Protein AF-A0ABD3NPJ5-F1 (afdb_monomer_lite)

Radius of gyration: 28.98 Å; chains: 1; bounding box: 62×88×76 Å

InterPro domains:
  IPR036188 FAD/NAD(P)-binding domain superfamily [G3DSA:3.50.50.60] (10-97)
  IPR036188 FAD/NAD(P)-binding domain superfamily [SSF51905] (13-222)

pLDDT: mean 78.7, std 20.95, range [32.41, 98.25]

Sequence (237 aa):
MPAAAAAARNKTVAIIGCGIAGAAAARTLSEYDDPPMTIHVFDQGRGGVGGRASSRSATTRERTRTRTPMGTSTVVDDGGGEGDHDENDDDANDSGDEKTTTTMMWDHGCQFFRADTPKFRHMVEGWIEMGHVREWNGNFASFPPTMSSDLEFFGLPSNPPFYVGADGMQSVVRGMLDDAARRGRMRRSSGSSSSTLRVYEGTRVARLERAGERWRLHGTSGIAAYPRGRRATGIRI

Secondary structure (DSSP, 8-state):
-PPPP---PPEEEEEE--BHHHHHHHHHHHT-BTTBEEEEEE---TT-SBGGG-EEEEEEEEE-----------------------------------EEEEEEEEESS---B---SHHHHHHHHHHHHTTSEEE-------SSPPS-TTS-BTTB--PSPPEEEBTBTHHHHHHHHHHHHHHHHHHHHTT----EEEEE-SEEEEEEEEETTEEEEEEEEGGGGSTT-----PPP-

Structure (mmCIF, N/CA/C/O backbone):
data_AF-A0ABD3NPJ5-F1
#
_entry.id   AF-A0ABD3NPJ5-F1
#
loop_
_atom_site.group_PDB
_atom_site.id
_atom_site.type_symbol
_atom_site.label_atom_id
_atom_site.label_alt_id
_atom_site.label_comp_id
_atom_site.label_asym_id
_atom_site.label_entity_id
_atom_site.label_seq_id
_atom_site.pdbx_PDB_ins_code
_atom_site.Cartn_x
_atom_site.Cartn_y
_atom_site.Cartn_z
_atom_site.occupancy
_atom_site.B_iso_or_equiv
_atom_site.auth_seq_id
_atom_site.auth_comp_id
_atom_site.auth_asym_id
_atom_site.auth_atom_id
_atom_site.pdbx_PDB_model_num
ATOM 1 N N . MET A 1 1 ? -33.050 -11.528 34.530 1.00 38.88 1 MET A N 1
ATOM 2 C CA . MET A 1 1 ? -32.620 -10.455 33.608 1.00 38.88 1 MET A CA 1
ATOM 3 C C . MET A 1 1 ? -31.241 -10.820 33.085 1.00 38.88 1 MET A C 1
ATOM 5 O O . MET A 1 1 ? -30.324 -10.824 33.900 1.00 38.88 1 MET A O 1
ATOM 9 N N . PRO A 1 2 ? -31.056 -11.215 31.813 1.00 46.19 2 PRO A N 1
ATOM 10 C CA . PRO A 1 2 ? -29.706 -11.386 31.303 1.00 46.19 2 PRO A CA 1
ATOM 11 C C . PRO A 1 2 ? -29.071 -9.999 31.164 1.00 46.19 2 PRO A C 1
ATOM 13 O O . PRO A 1 2 ? -29.738 -9.040 30.770 1.00 46.19 2 PRO A O 1
ATOM 16 N N . ALA A 1 3 ? -27.801 -9.891 31.552 1.00 42.31 3 ALA A N 1
ATOM 17 C CA . ALA A 1 3 ? -26.997 -8.695 31.368 1.00 42.31 3 ALA A CA 1
ATOM 18 C C . ALA A 1 3 ? -27.100 -8.246 29.905 1.00 42.31 3 ALA A C 1
ATOM 20 O O . ALA A 1 3 ? -26.859 -9.044 28.999 1.00 42.31 3 ALA A O 1
ATOM 21 N N . ALA A 1 4 ? -27.503 -6.992 29.689 1.00 42.22 4 ALA A N 1
ATOM 22 C CA . ALA A 1 4 ? -27.535 -6.377 28.372 1.00 42.22 4 ALA A CA 1
ATOM 23 C C . ALA A 1 4 ? -26.212 -6.675 27.656 1.00 42.22 4 ALA A C 1
ATOM 25 O O . ALA A 1 4 ? -25.144 -6.314 28.156 1.00 42.22 4 ALA A O 1
ATOM 26 N N . ALA A 1 5 ? -26.295 -7.385 26.527 1.00 45.12 5 ALA A N 1
ATOM 27 C CA . ALA A 1 5 ? -25.166 -7.648 25.654 1.00 45.12 5 ALA A CA 1
ATOM 28 C C . ALA A 1 5 ? -24.427 -6.325 25.445 1.00 45.12 5 ALA A C 1
ATOM 30 O O . ALA A 1 5 ? -25.017 -5.357 24.960 1.00 45.12 5 ALA A O 1
ATOM 31 N N . ALA A 1 6 ? -23.172 -6.252 25.892 1.00 51.41 6 ALA A N 1
ATOM 32 C CA . ALA A 1 6 ? -22.344 -5.079 25.688 1.00 51.41 6 ALA A CA 1
ATOM 33 C C . ALA A 1 6 ? -22.350 -4.789 24.185 1.00 51.41 6 ALA A C 1
ATOM 35 O O . ALA A 1 6 ? -21.804 -5.586 23.422 1.00 51.41 6 ALA A O 1
ATOM 36 N N . ALA A 1 7 ? -23.024 -3.709 23.770 1.00 52.84 7 ALA A N 1
ATOM 37 C CA . ALA A 1 7 ? -23.106 -3.300 22.374 1.00 52.84 7 ALA A CA 1
ATOM 38 C C . ALA A 1 7 ? -21.706 -3.421 21.771 1.00 52.84 7 ALA A C 1
ATOM 40 O O . ALA A 1 7 ? -20.760 -2.855 22.332 1.00 52.84 7 ALA A O 1
ATOM 41 N N . ALA A 1 8 ? -21.566 -4.246 20.728 1.00 57.19 8 ALA A N 1
ATOM 42 C CA . ALA A 1 8 ? -20.276 -4.621 20.173 1.00 57.19 8 ALA A CA 1
ATOM 43 C C . ALA A 1 8 ? -19.479 -3.345 19.885 1.00 57.19 8 ALA A C 1
ATOM 45 O O . ALA A 1 8 ? -19.812 -2.558 18.999 1.00 57.19 8 ALA A O 1
ATOM 46 N N . ARG A 1 9 ? -18.480 -3.078 20.730 1.00 66.69 9 ARG A N 1
ATOM 47 C CA . ARG A 1 9 ? -17.727 -1.827 20.686 1.00 66.69 9 ARG A CA 1
ATOM 48 C C . ARG A 1 9 ? -17.015 -1.775 19.339 1.00 66.69 9 ARG A C 1
ATOM 50 O O . ARG A 1 9 ? -16.313 -2.727 18.999 1.00 66.69 9 ARG A O 1
ATOM 57 N N . ASN A 1 10 ? -17.191 -0.674 18.607 1.00 75.81 10 ASN A N 1
ATOM 58 C CA . ASN A 1 10 ? -16.466 -0.405 17.364 1.00 75.81 10 ASN A CA 1
ATOM 59 C C . ASN A 1 10 ? -14.970 -0.695 17.585 1.00 75.81 10 ASN A C 1
ATOM 61 O O . ASN A 1 10 ? -14.362 -0.134 18.506 1.00 75.81 10 ASN A O 1
ATOM 65 N N . LYS A 1 11 ? -14.403 -1.631 16.818 1.00 87.69 11 LYS A N 1
ATOM 66 C CA . LYS A 1 11 ? -13.032 -2.104 17.048 1.00 87.69 11 LYS A CA 1
ATOM 67 C C . LYS A 1 11 ? -12.052 -1.150 16.383 1.00 87.69 11 LYS A C 1
ATOM 69 O O . LYS A 1 11 ? -12.103 -0.954 15.175 1.00 87.69 11 LYS A O 1
ATOM 74 N N . THR A 1 12 ? -11.123 -0.593 17.152 1.00 94.50 12 THR A N 1
ATOM 75 C CA . THR A 1 12 ? -10.036 0.218 16.591 1.00 94.50 12 THR A CA 1
ATOM 76 C C . THR A 1 12 ? -8.823 -0.658 16.309 1.00 94.50 12 THR A C 1
ATOM 78 O O . THR A 1 12 ? -8.314 -1.322 17.213 1.00 94.50 12 THR A O 1
ATOM 81 N N . VAL A 1 13 ? -8.337 -0.635 15.069 1.00 96.69 13 VAL A N 1
ATOM 82 C CA . VAL A 1 13 ? -7.151 -1.374 14.625 1.00 96.69 13 VAL A CA 1
ATOM 83 C C . VAL A 1 13 ? -6.092 -0.390 14.143 1.00 96.69 13 VAL A C 1
ATOM 85 O O . VAL A 1 13 ? -6.381 0.507 13.354 1.00 96.69 13 VAL A O 1
ATOM 88 N N . ALA A 1 14 ? -4.855 -0.576 14.600 1.00 97.56 14 ALA A N 1
ATOM 89 C CA . ALA A 1 14 ? -3.695 0.141 14.089 1.00 97.56 14 ALA A CA 1
ATOM 90 C C . ALA A 1 14 ? -2.817 -0.805 13.257 1.00 97.56 14 ALA A C 1
ATOM 92 O O . ALA A 1 14 ? -2.441 -1.877 13.726 1.00 97.56 14 ALA A O 1
ATOM 93 N N . ILE A 1 15 ? -2.469 -0.389 12.041 1.00 98.25 15 ILE A N 1
ATOM 94 C CA . ILE A 1 15 ? -1.527 -1.063 11.142 1.00 98.25 15 ILE A CA 1
ATOM 95 C C . ILE A 1 15 ? -0.285 -0.178 11.032 1.00 98.25 15 ILE A C 1
ATOM 97 O O . ILE A 1 15 ? -0.394 1.022 10.788 1.00 98.25 15 ILE A O 1
ATOM 101 N N . ILE A 1 16 ? 0.899 -0.759 11.220 1.00 97.62 16 ILE A N 1
ATOM 102 C CA . ILE A 1 16 ? 2.174 -0.033 11.192 1.00 97.62 16 ILE A CA 1
ATOM 103 C C . ILE A 1 16 ? 2.962 -0.506 9.974 1.00 97.62 16 ILE A C 1
ATOM 105 O O . ILE A 1 16 ? 3.378 -1.660 9.903 1.00 97.62 16 ILE A O 1
ATOM 109 N N . GLY A 1 17 ? 3.157 0.402 9.025 1.00 97.06 17 GLY A N 1
ATOM 110 C CA . GLY A 1 17 ? 3.691 0.144 7.695 1.00 97.06 17 GLY A CA 1
ATOM 111 C C . GLY A 1 17 ? 2.577 0.044 6.654 1.00 97.06 17 GLY A C 1
ATOM 112 O O . GLY A 1 17 ? 1.710 -0.822 6.724 1.00 97.06 17 GLY A O 1
ATOM 113 N N . CYS A 1 18 ? 2.645 0.901 5.643 1.00 97.00 18 CYS A N 1
ATOM 114 C CA . CYS A 1 18 ? 1.743 0.968 4.500 1.00 97.00 18 CYS A CA 1
ATOM 115 C C . CYS A 1 18 ? 2.475 0.570 3.207 1.00 97.00 18 CYS A C 1
ATOM 117 O O . CYS A 1 18 ? 2.476 1.276 2.199 1.00 97.00 18 CYS A O 1
ATOM 119 N N . GLY A 1 19 ? 3.146 -0.583 3.255 1.00 96.94 19 GLY A N 1
ATOM 120 C CA . GLY A 1 19 ? 3.530 -1.330 2.056 1.00 96.94 19 GLY A CA 1
ATOM 121 C C . GLY A 1 19 ? 2.402 -2.257 1.592 1.00 96.94 19 GLY A C 1
ATOM 122 O O . GLY A 1 19 ? 1.309 -2.244 2.158 1.00 96.94 19 GLY A O 1
ATOM 123 N N . ILE A 1 20 ? 2.691 -3.128 0.619 1.00 95.88 20 ILE A N 1
ATOM 124 C CA . ILE A 1 20 ? 1.705 -4.068 0.053 1.00 95.88 20 ILE A CA 1
ATOM 125 C C . ILE A 1 20 ? 0.970 -4.895 1.123 1.00 95.88 20 ILE A C 1
ATOM 127 O O . ILE A 1 20 ? -0.251 -4.997 1.088 1.00 95.88 20 ILE A O 1
ATOM 131 N N . ALA A 1 21 ? 1.690 -5.409 2.128 1.00 96.88 21 ALA A N 1
ATOM 132 C CA . ALA A 1 21 ? 1.103 -6.215 3.198 1.00 96.88 21 ALA A CA 1
ATOM 133 C C . ALA A 1 21 ? 0.156 -5.400 4.095 1.00 96.88 21 ALA A C 1
ATOM 135 O O . ALA A 1 21 ? -0.937 -5.860 4.418 1.00 96.88 21 ALA A O 1
ATOM 136 N N . GLY A 1 22 ? 0.555 -4.180 4.468 1.00 97.94 22 GLY A N 1
ATOM 137 C CA . GLY A 1 22 ? -0.260 -3.295 5.301 1.00 97.94 22 GLY A CA 1
ATOM 138 C C . GLY A 1 22 ? -1.523 -2.826 4.586 1.00 97.94 22 GLY A C 1
ATOM 139 O O . GLY A 1 22 ? -2.601 -2.849 5.174 1.00 97.94 22 GLY A O 1
ATOM 140 N N . ALA A 1 23 ? -1.417 -2.480 3.301 1.00 97.62 23 ALA A N 1
ATOM 141 C CA . ALA A 1 23 ? -2.570 -2.108 2.485 1.00 97.62 23 ALA A CA 1
ATOM 142 C C . ALA A 1 23 ? -3.519 -3.290 2.232 1.00 97.62 23 ALA A C 1
ATOM 144 O O . ALA A 1 23 ? -4.731 -3.123 2.348 1.00 97.62 23 ALA A O 1
ATOM 145 N N . ALA A 1 24 ? -2.996 -4.494 1.979 1.00 96.00 24 ALA A N 1
ATOM 146 C CA . ALA A 1 24 ? -3.816 -5.698 1.849 1.00 96.00 24 ALA A CA 1
ATOM 147 C C . ALA A 1 24 ? -4.569 -6.021 3.152 1.00 96.00 24 ALA A C 1
ATOM 149 O O . ALA A 1 24 ? -5.768 -6.312 3.122 1.00 96.00 24 ALA A O 1
ATOM 150 N N . ALA A 1 25 ? -3.897 -5.910 4.304 1.00 97.50 25 ALA A N 1
ATOM 151 C CA . ALA A 1 25 ? -4.529 -6.068 5.612 1.00 97.50 25 ALA A CA 1
ATOM 152 C C . ALA A 1 25 ? -5.607 -4.999 5.851 1.00 97.50 25 ALA A C 1
ATOM 154 O O . ALA A 1 25 ? -6.716 -5.334 6.258 1.00 97.50 25 ALA A O 1
ATOM 155 N N . ALA A 1 26 ? -5.314 -3.732 5.544 1.00 97.75 26 ALA A N 1
ATOM 156 C CA . ALA A 1 26 ? -6.257 -2.625 5.686 1.00 97.75 26 ALA A CA 1
ATOM 157 C C . ALA A 1 26 ? -7.510 -2.817 4.820 1.00 97.75 26 ALA A C 1
ATOM 159 O O . ALA A 1 26 ? -8.626 -2.675 5.318 1.00 97.75 26 ALA A O 1
ATOM 160 N N . ARG A 1 27 ? -7.332 -3.196 3.549 1.00 95.75 27 ARG A N 1
ATOM 161 C CA . ARG A 1 27 ? -8.432 -3.492 2.627 1.00 95.75 27 ARG A CA 1
ATOM 162 C C . ARG A 1 27 ? -9.272 -4.661 3.132 1.00 95.75 27 ARG A C 1
ATOM 164 O O . ARG A 1 27 ? -10.486 -4.535 3.204 1.00 95.75 27 ARG A O 1
ATOM 171 N N . THR A 1 28 ? -8.639 -5.754 3.549 1.00 95.12 28 THR A N 1
ATOM 172 C CA . THR A 1 28 ? -9.355 -6.931 4.066 1.00 95.12 28 THR A CA 1
ATOM 173 C C . THR A 1 28 ? -10.156 -6.585 5.321 1.00 95.12 28 THR A C 1
ATOM 175 O O . THR A 1 28 ? -11.333 -6.905 5.415 1.00 95.12 28 THR A O 1
ATOM 178 N N . LEU A 1 29 ? -9.551 -5.871 6.275 1.00 95.62 29 LEU A N 1
ATOM 179 C CA . LEU A 1 29 ? -10.243 -5.448 7.493 1.00 95.62 29 LEU A CA 1
ATOM 180 C C . LEU A 1 29 ? -11.400 -4.483 7.204 1.00 95.62 29 LEU A C 1
ATOM 182 O O . LEU A 1 29 ? -12.409 -4.533 7.899 1.00 95.62 29 LEU A O 1
ATOM 186 N N . SER A 1 30 ? -11.287 -3.643 6.171 1.00 94.56 30 SER A N 1
ATOM 187 C CA . SER A 1 30 ? -12.355 -2.711 5.789 1.00 94.56 30 SER A CA 1
ATOM 188 C C . SER A 1 30 ? -13.613 -3.383 5.233 1.00 94.56 30 SER A C 1
ATOM 190 O O . SER A 1 30 ? -14.645 -2.729 5.133 1.00 94.56 30 SER A O 1
ATOM 192 N N . GLU A 1 31 ? -13.546 -4.666 4.868 1.00 92.12 31 GLU A N 1
ATOM 193 C CA . GLU A 1 31 ? -14.708 -5.425 4.393 1.00 92.12 31 GLU A CA 1
ATOM 194 C C . GLU A 1 31 ? -15.603 -5.914 5.550 1.00 92.12 31 GLU A C 1
ATOM 196 O O . GLU A 1 31 ? -16.768 -6.252 5.318 1.00 92.12 31 GLU A O 1
ATOM 201 N N . TYR A 1 32 ? -15.095 -5.915 6.790 1.00 89.88 32 TYR A N 1
ATOM 202 C CA . TYR A 1 32 ? -15.843 -6.309 7.984 1.00 89.88 32 TYR A CA 1
ATOM 203 C C . TYR A 1 32 ? -16.671 -5.143 8.523 1.00 89.88 32 TYR A C 1
ATOM 205 O O . TYR A 1 32 ? -16.119 -4.160 9.009 1.00 89.88 32 TYR A O 1
ATOM 213 N N . ASP A 1 33 ? -17.994 -5.284 8.499 1.00 86.31 33 ASP A N 1
ATOM 214 C CA . ASP A 1 33 ? -18.929 -4.214 8.875 1.00 86.31 33 ASP A CA 1
ATOM 215 C C . ASP A 1 33 ? -19.838 -4.566 10.065 1.00 86.31 33 ASP A C 1
ATOM 217 O 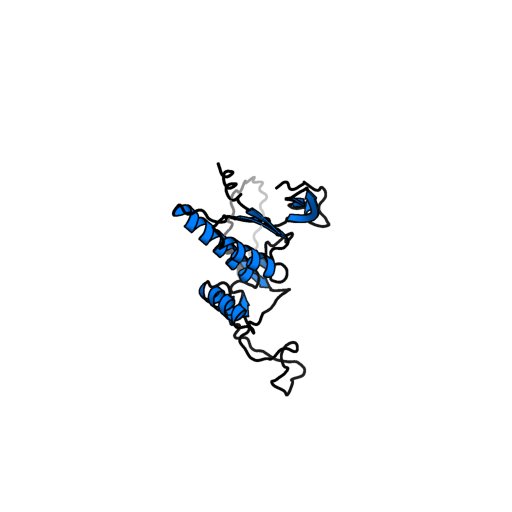O . ASP A 1 33 ? -20.678 -3.752 10.454 1.00 86.31 33 ASP A O 1
ATOM 221 N N . ASP A 1 34 ? -19.634 -5.739 10.675 1.00 86.38 34 ASP A N 1
ATOM 222 C CA . ASP A 1 34 ? -20.370 -6.207 11.854 1.00 86.38 34 ASP A CA 1
ATOM 223 C C . ASP A 1 34 ? -19.450 -6.907 12.892 1.00 86.38 34 ASP A C 1
ATOM 225 O O . ASP A 1 34 ? -19.043 -8.057 12.695 1.00 86.38 34 ASP A O 1
ATOM 229 N N . PRO A 1 35 ? -19.071 -6.222 13.992 1.00 88.06 35 PRO A N 1
ATOM 230 C CA . PRO A 1 35 ? -19.172 -4.775 14.144 1.00 88.06 35 PRO A CA 1
ATOM 231 C C . PRO A 1 35 ? -18.223 -4.071 13.157 1.00 88.06 35 PRO A C 1
ATOM 233 O O . PRO A 1 35 ? -17.168 -4.625 12.824 1.00 88.06 35 PRO A O 1
ATOM 236 N N . PRO A 1 36 ? -18.535 -2.834 12.730 1.00 90.31 36 PRO A N 1
ATOM 237 C CA . PRO A 1 36 ? -17.596 -2.045 11.946 1.00 90.31 36 PRO A CA 1
ATOM 238 C C . PRO A 1 36 ? -16.307 -1.794 12.741 1.00 90.31 36 PRO A C 1
ATOM 240 O O . PRO A 1 36 ? -16.269 -1.920 13.973 1.00 90.31 36 PRO A O 1
ATOM 243 N N . MET A 1 37 ? -15.244 -1.446 12.018 1.00 93.56 37 MET A N 1
ATOM 244 C CA . MET A 1 37 ? -13.928 -1.146 12.570 1.00 93.56 37 MET A CA 1
ATOM 245 C C . MET A 1 37 ? -13.464 0.269 12.210 1.00 93.56 37 MET A C 1
ATOM 247 O O . MET A 1 37 ? -13.765 0.810 11.145 1.00 93.56 37 MET A O 1
ATOM 251 N N . THR A 1 38 ? -12.646 0.860 13.075 1.00 95.00 38 THR A N 1
ATOM 252 C CA . THR A 1 38 ? -11.864 2.063 12.769 1.00 95.00 38 THR A CA 1
ATOM 253 C C . THR A 1 38 ? -10.413 1.660 12.542 1.00 95.00 38 THR A C 1
ATOM 255 O O . THR A 1 38 ? -9.712 1.276 13.477 1.00 95.00 38 THR A O 1
ATOM 258 N N . ILE A 1 39 ? -9.950 1.750 11.300 1.00 97.56 39 ILE A N 1
ATOM 259 C CA . ILE A 1 39 ? -8.633 1.285 10.867 1.00 97.56 39 ILE A CA 1
ATOM 260 C C . ILE A 1 39 ? -7.727 2.496 10.644 1.00 97.56 39 ILE A C 1
ATOM 262 O O . ILE A 1 39 ? -8.000 3.353 9.801 1.00 97.56 39 ILE A O 1
ATOM 266 N N . HIS A 1 40 ? -6.625 2.552 11.385 1.00 97.31 40 HIS A N 1
ATOM 267 C CA . HIS A 1 40 ? -5.576 3.554 11.229 1.00 97.31 40 HIS A CA 1
ATOM 268 C C . HIS A 1 40 ? -4.312 2.889 10.686 1.00 97.31 40 HIS A C 1
ATOM 270 O O . HIS A 1 40 ? -3.782 1.972 11.308 1.00 97.31 40 HIS A O 1
ATOM 276 N N . VAL A 1 41 ? -3.805 3.355 9.549 1.00 98.00 41 VAL A N 1
ATOM 277 C CA . VAL A 1 41 ? -2.563 2.862 8.943 1.00 98.00 41 VAL A CA 1
ATOM 278 C C . VAL A 1 41 ? -1.499 3.940 9.055 1.00 98.00 41 VAL A C 1
ATOM 280 O O . VAL A 1 41 ? -1.705 5.046 8.573 1.00 98.00 41 VAL A O 1
ATOM 283 N N . PHE A 1 42 ? -0.364 3.634 9.672 1.00 96.69 42 PHE A N 1
ATOM 284 C CA . PHE A 1 42 ? 0.741 4.572 9.867 1.00 96.69 42 PHE A CA 1
ATOM 285 C C . PHE A 1 42 ? 1.919 4.191 8.983 1.00 96.69 42 PHE A C 1
ATOM 287 O O . PHE A 1 42 ? 2.354 3.043 9.014 1.00 96.69 42 PHE A O 1
ATOM 294 N N . ASP A 1 43 ? 2.473 5.143 8.240 1.00 95.94 43 ASP A N 1
ATOM 295 C CA . ASP A 1 43 ? 3.674 4.932 7.438 1.00 95.94 43 ASP A CA 1
ATOM 296 C C . ASP A 1 43 ? 4.647 6.097 7.578 1.00 95.94 43 ASP A C 1
ATOM 298 O O . ASP A 1 43 ? 4.259 7.262 7.532 1.00 95.94 43 ASP A O 1
ATOM 302 N N . GLN A 1 44 ? 5.933 5.786 7.729 1.00 93.62 44 GLN A N 1
ATOM 303 C CA . GLN A 1 44 ? 6.976 6.800 7.850 1.00 93.62 44 GLN A CA 1
ATOM 304 C C . GLN A 1 44 ? 7.303 7.466 6.501 1.00 93.62 44 GLN A C 1
ATOM 306 O O . GLN A 1 44 ? 7.887 8.541 6.502 1.00 93.62 44 GLN A O 1
ATOM 311 N N . GLY A 1 45 ? 6.992 6.853 5.359 1.00 86.50 45 GLY A N 1
ATOM 312 C CA . GLY A 1 45 ? 7.418 7.259 4.021 1.00 86.50 45 GLY A CA 1
ATOM 313 C C . GLY A 1 45 ? 7.168 8.734 3.685 1.00 86.50 45 GLY A C 1
ATOM 314 O O . GLY A 1 45 ? 6.079 9.260 3.893 1.00 86.50 45 GLY A O 1
ATOM 315 N N . ARG A 1 46 ? 8.198 9.398 3.128 1.00 77.69 46 ARG A N 1
ATOM 316 C CA . ARG A 1 46 ? 8.137 10.800 2.651 1.00 77.69 46 ARG A CA 1
ATOM 317 C C . ARG A 1 46 ? 7.363 10.967 1.352 1.00 77.69 46 ARG A C 1
ATOM 319 O O . ARG A 1 46 ? 6.705 11.978 1.171 1.00 77.69 46 ARG A O 1
ATOM 326 N N . GLY A 1 47 ? 7.517 10.012 0.437 1.00 75.00 47 GLY A N 1
ATOM 327 C CA . GLY A 1 47 ? 6.880 10.026 -0.887 1.00 75.00 47 GLY A CA 1
ATOM 328 C C . GLY A 1 47 ? 5.479 9.414 -0.886 1.00 75.00 47 GLY A C 1
ATOM 329 O O . GLY A 1 47 ? 4.996 8.999 -1.936 1.00 75.00 47 GLY A O 1
ATOM 330 N N . GLY A 1 48 ? 4.878 9.302 0.298 1.00 85.06 48 GLY A N 1
ATOM 331 C CA . GLY A 1 48 ? 3.649 8.572 0.561 1.00 85.06 48 GLY A CA 1
ATOM 332 C C . GLY A 1 48 ? 3.848 7.072 0.768 1.00 85.06 48 GLY A C 1
ATOM 333 O O . GLY A 1 48 ? 4.952 6.603 1.060 1.00 85.06 48 GLY A O 1
ATOM 334 N N . VAL A 1 49 ? 2.745 6.335 0.652 1.00 93.69 49 VAL A N 1
ATOM 335 C CA . VAL A 1 49 ? 2.675 4.876 0.843 1.00 93.69 49 VAL A CA 1
ATOM 336 C C . VAL A 1 49 ? 3.463 4.071 -0.205 1.00 93.69 49 VAL A C 1
ATOM 338 O O . VAL A 1 49 ? 3.892 4.582 -1.240 1.00 93.69 49 VAL A O 1
ATOM 341 N N . GLY A 1 50 ? 3.651 2.775 0.048 1.00 94.94 50 GLY A N 1
ATOM 342 C CA . GLY A 1 50 ? 4.254 1.828 -0.899 1.00 94.94 50 GLY A CA 1
ATOM 343 C C . GLY A 1 50 ? 5.393 1.010 -0.299 1.00 94.94 50 GLY A C 1
ATOM 344 O O . GLY A 1 50 ? 5.561 -0.169 -0.622 1.00 94.94 50 GLY A O 1
ATOM 345 N N . GLY A 1 51 ? 6.160 1.588 0.626 1.00 94.62 51 GLY A N 1
ATOM 346 C CA . GLY A 1 51 ? 7.335 0.941 1.206 1.00 94.62 51 GLY A CA 1
ATOM 347 C C . GLY A 1 51 ? 8.320 0.495 0.118 1.00 94.62 51 GLY A C 1
ATOM 348 O O . GLY A 1 51 ? 8.814 1.303 -0.662 1.00 94.62 51 GLY A O 1
ATOM 349 N N . ARG A 1 52 ? 8.593 -0.813 0.029 1.00 96.19 52 ARG A N 1
ATOM 350 C CA . ARG A 1 52 ? 9.449 -1.379 -1.035 1.00 96.19 52 ARG A CA 1
ATOM 351 C C . ARG A 1 52 ? 8.815 -1.328 -2.427 1.00 96.19 52 ARG A C 1
ATOM 353 O O . ARG A 1 52 ? 9.530 -1.489 -3.402 1.00 96.19 52 ARG A O 1
ATOM 360 N N . ALA A 1 53 ? 7.513 -1.091 -2.529 1.00 96.56 53 ALA A N 1
ATOM 361 C CA . ALA A 1 53 ? 6.826 -0.845 -3.791 1.00 96.56 53 ALA A CA 1
ATOM 362 C C . ALA A 1 53 ? 6.739 0.656 -4.125 1.00 96.56 53 ALA A C 1
ATOM 364 O O . ALA A 1 53 ? 5.989 1.028 -5.009 1.00 96.56 53 ALA A O 1
ATOM 365 N N . SER A 1 54 ? 7.431 1.553 -3.415 1.00 95.31 54 SER A N 1
ATOM 366 C CA . SER A 1 54 ? 7.369 2.980 -3.748 1.00 95.31 54 SER A CA 1
ATOM 367 C C . SER A 1 54 ? 8.129 3.312 -5.035 1.00 95.31 54 SER A C 1
ATOM 369 O O . SER A 1 54 ? 9.282 2.909 -5.203 1.00 95.31 54 SER A O 1
ATOM 371 N N . SER A 1 55 ? 7.522 4.159 -5.863 1.00 94.00 55 SER A N 1
ATOM 372 C CA . SER A 1 55 ? 8.158 4.769 -7.032 1.00 94.00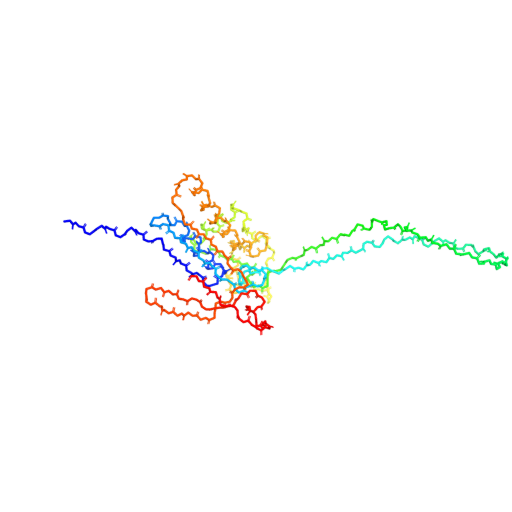 55 SER A CA 1
ATOM 373 C C . SER A 1 55 ? 8.798 6.109 -6.648 1.00 94.00 55 SER A C 1
ATOM 375 O O . SER A 1 55 ? 8.422 6.754 -5.660 1.00 94.00 55 SER A O 1
ATOM 377 N N . ARG A 1 56 ? 9.805 6.548 -7.400 1.00 91.31 56 ARG A N 1
ATOM 378 C CA . ARG A 1 56 ? 10.405 7.886 -7.286 1.00 91.31 56 ARG A CA 1
ATOM 379 C C . ARG A 1 56 ? 10.155 8.643 -8.570 1.00 91.31 56 ARG A C 1
ATOM 381 O O . ARG A 1 56 ? 10.311 8.064 -9.632 1.00 91.31 56 ARG A O 1
ATOM 388 N N . SER A 1 57 ? 9.794 9.915 -8.467 1.00 90.12 57 SER A N 1
ATOM 389 C CA . SER A 1 57 ? 9.601 10.788 -9.620 1.00 90.12 57 SER A CA 1
ATOM 390 C C . SER A 1 57 ? 10.650 11.891 -9.650 1.00 90.12 57 SER A C 1
ATOM 392 O O . SER A 1 57 ? 11.030 12.414 -8.601 1.00 90.12 57 SER A O 1
ATOM 394 N N . ALA A 1 58 ? 11.066 12.287 -10.845 1.00 89.44 58 ALA A N 1
ATOM 395 C CA . ALA A 1 58 ? 11.872 13.478 -11.072 1.00 89.44 58 ALA A CA 1
ATOM 396 C C . ALA A 1 58 ? 11.258 14.262 -12.226 1.00 89.44 58 ALA A C 1
ATOM 398 O O . ALA A 1 58 ? 10.826 13.678 -13.220 1.00 89.44 58 ALA A O 1
ATOM 399 N N . THR A 1 59 ? 11.207 15.579 -12.065 1.00 91.81 59 THR A N 1
ATOM 400 C CA . THR A 1 59 ? 10.594 16.484 -13.032 1.00 91.81 59 THR A CA 1
ATOM 401 C C . THR A 1 59 ? 11.658 17.416 -13.576 1.00 91.81 59 THR A C 1
ATOM 403 O O . THR A 1 59 ? 12.271 18.163 -12.813 1.00 91.81 59 THR A O 1
ATOM 406 N N . THR A 1 60 ? 11.842 17.392 -14.890 1.00 88.44 60 THR A N 1
ATOM 407 C CA . THR A 1 60 ? 12.739 18.294 -15.611 1.00 88.44 60 THR A CA 1
ATOM 408 C C . THR A 1 60 ? 11.907 19.326 -16.359 1.00 88.44 60 THR A C 1
ATOM 410 O O . THR A 1 60 ? 10.860 19.002 -16.920 1.00 88.44 60 THR A O 1
ATOM 413 N N . ARG A 1 61 ? 12.362 20.581 -16.351 1.00 86.44 61 ARG A N 1
ATOM 414 C CA . ARG A 1 61 ? 11.779 21.664 -17.149 1.00 86.44 61 ARG A CA 1
ATOM 415 C C . ARG A 1 61 ? 12.766 22.033 -18.237 1.00 86.44 61 ARG A C 1
ATOM 417 O O . ARG A 1 61 ? 13.876 22.459 -17.922 1.00 86.44 61 ARG A O 1
ATOM 424 N N . GLU A 1 62 ? 12.367 21.864 -19.486 1.00 78.62 62 GLU A N 1
ATOM 425 C CA . GLU A 1 62 ? 13.170 22.286 -20.624 1.00 78.62 62 GLU A CA 1
ATOM 426 C C . GLU A 1 62 ? 12.746 23.694 -21.045 1.00 78.62 62 GLU A C 1
ATOM 428 O O . GLU A 1 62 ? 11.557 24.022 -21.079 1.00 78.62 62 GLU A O 1
ATOM 433 N N . ARG A 1 63 ? 13.731 24.559 -21.302 1.00 66.88 63 ARG A N 1
ATOM 434 C CA . ARG A 1 63 ? 13.491 25.865 -21.918 1.00 66.88 63 ARG A CA 1
ATOM 435 C C . ARG A 1 63 ? 13.801 25.738 -23.398 1.00 66.88 63 ARG A C 1
ATOM 437 O O . ARG A 1 63 ? 14.973 25.621 -23.758 1.00 66.88 63 ARG A O 1
ATOM 444 N N . THR A 1 64 ? 12.778 25.808 -24.237 1.00 60.59 64 THR A N 1
ATOM 445 C CA . THR A 1 64 ? 12.967 25.987 -25.675 1.00 60.59 64 THR A CA 1
ATOM 446 C C . THR A 1 64 ? 13.564 27.370 -25.891 1.00 60.59 64 THR A C 1
ATOM 448 O O . THR A 1 64 ? 12.863 28.366 -25.816 1.00 60.59 64 THR A O 1
ATOM 451 N N . ARG A 1 65 ? 14.877 27.464 -26.112 1.00 58.91 65 ARG A N 1
ATOM 452 C CA . ARG A 1 65 ? 15.473 28.720 -26.575 1.00 58.91 65 ARG A CA 1
ATOM 453 C C . ARG A 1 65 ? 15.160 28.863 -28.058 1.00 58.91 65 ARG A C 1
ATOM 455 O O . ARG A 1 65 ? 15.796 28.199 -28.876 1.00 58.91 65 ARG A O 1
ATOM 462 N N . THR A 1 66 ? 14.230 29.742 -28.418 1.00 55.38 66 THR A N 1
ATOM 463 C CA . THR A 1 66 ? 14.130 30.224 -29.798 1.00 55.38 66 THR A CA 1
ATOM 464 C C . THR A 1 66 ? 15.435 30.934 -30.146 1.00 55.38 66 THR A C 1
ATOM 466 O O . THR A 1 66 ? 15.740 32.014 -29.644 1.00 55.38 66 THR A O 1
ATOM 469 N N . ARG A 1 67 ? 16.267 30.293 -30.970 1.00 51.59 67 ARG A N 1
ATOM 470 C CA . ARG A 1 67 ? 17.464 30.921 -31.532 1.00 51.59 67 ARG A CA 1
ATOM 471 C C . ARG A 1 67 ? 16.998 31.968 -32.543 1.00 51.59 67 ARG A C 1
ATOM 473 O O . ARG A 1 67 ? 16.629 31.602 -33.656 1.00 51.59 67 ARG A O 1
ATOM 480 N N . THR A 1 68 ? 17.026 33.248 -32.183 1.00 53.62 68 THR A N 1
ATOM 481 C CA . THR A 1 68 ? 16.920 34.323 -33.177 1.00 53.62 68 THR A CA 1
ATOM 482 C C . THR A 1 68 ? 18.083 34.156 -34.164 1.00 53.62 68 THR A C 1
ATOM 484 O O . THR A 1 68 ? 19.230 34.034 -33.718 1.00 53.62 68 THR A O 1
ATOM 487 N N . PRO A 1 69 ? 17.846 34.075 -35.485 1.00 48.66 69 PRO A N 1
ATOM 488 C CA . PRO A 1 69 ? 18.934 34.058 -36.453 1.00 48.66 69 PRO A CA 1
ATOM 489 C C . PRO A 1 69 ? 19.744 35.347 -36.292 1.00 48.66 69 PRO A C 1
ATOM 491 O O . PRO A 1 69 ? 19.165 36.429 -36.243 1.00 48.66 69 PRO A O 1
ATOM 494 N N . MET A 1 70 ? 21.071 35.240 -36.188 1.00 47.66 70 MET A N 1
ATOM 495 C CA . MET A 1 70 ? 21.965 36.401 -36.236 1.00 47.66 70 MET A CA 1
ATOM 496 C C . MET A 1 70 ? 21.729 37.129 -37.563 1.00 47.66 70 MET A C 1
ATOM 498 O O . MET A 1 70 ? 22.109 36.619 -38.618 1.00 47.66 70 MET A O 1
ATOM 502 N N . GLY A 1 71 ? 21.072 38.288 -37.512 1.00 42.72 71 GLY A N 1
ATOM 503 C CA . GLY A 1 71 ? 20.997 39.199 -38.647 1.00 42.72 71 GLY A CA 1
ATOM 504 C C . GLY A 1 71 ? 22.412 39.587 -39.070 1.00 42.72 71 GLY A C 1
ATOM 505 O O . GLY A 1 71 ? 23.268 39.870 -38.231 1.00 42.72 71 GLY A O 1
ATOM 506 N N . THR A 1 72 ? 22.681 39.551 -40.370 1.00 44.66 72 THR A N 1
ATOM 507 C CA . THR A 1 72 ? 23.935 40.033 -40.950 1.00 44.66 72 THR A CA 1
ATOM 508 C C . THR A 1 72 ? 24.069 41.524 -40.655 1.00 44.66 72 THR A C 1
ATOM 510 O O . THR A 1 72 ? 23.334 42.330 -41.219 1.00 44.66 72 THR A O 1
ATOM 513 N N . SER A 1 73 ? 24.982 41.887 -39.755 1.00 39.38 73 SER A N 1
ATOM 514 C CA . SER A 1 73 ? 25.319 43.283 -39.481 1.00 39.38 73 SER A CA 1
ATOM 515 C C . SER A 1 73 ? 26.023 43.881 -40.700 1.00 39.38 73 SER A C 1
ATOM 517 O O . SER A 1 73 ? 27.162 43.525 -41.003 1.00 39.38 73 SER A O 1
ATOM 519 N N . THR A 1 74 ? 25.340 44.765 -41.427 1.00 36.12 74 THR A N 1
ATOM 520 C CA . THR A 1 74 ? 25.997 45.767 -42.268 1.00 36.12 74 THR A CA 1
ATOM 521 C C . THR A 1 74 ? 26.332 46.955 -41.384 1.00 36.12 74 THR A C 1
ATOM 523 O O . THR A 1 74 ? 25.438 47.650 -40.905 1.00 36.12 74 THR A O 1
ATOM 526 N N . VAL A 1 75 ? 27.628 47.160 -41.165 1.00 35.41 75 VAL A N 1
ATOM 527 C CA . VAL A 1 75 ? 28.182 48.347 -40.516 1.00 35.41 75 VAL A CA 1
ATOM 528 C C . VAL A 1 75 ? 27.874 49.557 -41.396 1.00 35.41 75 VAL A C 1
ATOM 530 O O . VAL A 1 75 ? 28.349 49.628 -42.529 1.00 35.41 75 VAL A O 1
ATOM 533 N N . VAL A 1 76 ? 27.088 50.496 -40.877 1.00 35.34 76 VAL A N 1
ATOM 534 C CA . VAL A 1 76 ? 27.093 51.887 -41.331 1.00 35.34 76 VAL A CA 1
ATOM 535 C C . VAL A 1 76 ? 27.533 52.742 -40.152 1.00 35.34 76 VAL A C 1
ATOM 537 O O . VAL A 1 76 ? 26.919 52.735 -39.089 1.00 35.34 76 VAL A O 1
ATOM 540 N N . ASP A 1 77 ? 28.682 53.368 -40.358 1.00 39.62 77 ASP A N 1
ATOM 541 C CA . ASP A 1 77 ? 29.313 54.380 -39.527 1.00 39.62 77 ASP A CA 1
ATOM 542 C C . ASP A 1 77 ? 28.584 55.705 -39.777 1.00 39.62 77 ASP A C 1
ATOM 544 O O . ASP A 1 77 ? 28.507 56.137 -40.927 1.00 39.62 77 ASP A O 1
ATOM 548 N N . ASP A 1 78 ? 28.025 56.321 -38.736 1.00 36.88 78 ASP A N 1
ATOM 549 C CA . ASP A 1 78 ? 27.845 57.772 -38.722 1.00 36.88 78 ASP A CA 1
ATOM 550 C C . ASP A 1 78 ? 27.889 58.299 -37.283 1.00 36.88 78 ASP A C 1
ATOM 552 O O . ASP A 1 78 ? 27.388 57.673 -36.344 1.00 36.88 78 ASP A O 1
ATOM 556 N N . GLY A 1 79 ? 28.601 59.406 -37.111 1.00 32.66 79 GLY A N 1
ATOM 557 C CA . GLY A 1 79 ? 29.117 59.871 -35.833 1.00 32.66 79 GLY A CA 1
ATOM 558 C C . GLY A 1 79 ? 28.175 60.751 -35.008 1.00 32.66 79 GLY A C 1
ATOM 559 O O . GLY A 1 79 ? 27.262 61.385 -35.516 1.00 32.66 79 GLY A O 1
ATOM 560 N N . GLY A 1 80 ? 28.526 60.853 -33.721 1.00 32.81 80 GLY A N 1
ATOM 561 C CA . GLY A 1 80 ? 28.465 62.080 -32.919 1.00 32.81 80 GLY A CA 1
ATOM 562 C C . GLY A 1 80 ? 27.095 62.594 -32.467 1.00 32.81 80 GLY A C 1
ATOM 563 O O . GLY A 1 80 ? 26.390 63.259 -33.217 1.00 32.81 80 GLY A O 1
ATOM 564 N N . GLY A 1 81 ? 26.810 62.450 -31.170 1.00 32.41 81 GLY A N 1
ATOM 565 C CA . GLY A 1 81 ? 25.788 63.243 -30.485 1.00 32.41 81 GLY A CA 1
ATOM 566 C C . GLY A 1 81 ? 25.622 62.842 -29.022 1.00 32.41 81 GLY A C 1
ATOM 567 O O . GLY A 1 81 ? 24.975 61.842 -28.733 1.00 32.41 81 GLY A O 1
ATOM 568 N N . GLU A 1 82 ? 26.218 63.613 -28.108 1.00 41.44 82 GLU A N 1
ATOM 569 C CA . GLU A 1 82 ? 25.909 63.576 -26.673 1.00 41.44 82 GLU A CA 1
ATOM 570 C C . GLU A 1 82 ? 24.480 64.089 -26.439 1.00 41.44 82 GLU A C 1
ATOM 572 O O . GLU A 1 82 ? 24.111 65.161 -26.922 1.00 41.44 82 GLU A O 1
ATOM 577 N N . GLY A 1 83 ? 23.693 63.331 -25.678 1.00 33.56 83 GLY A N 1
ATOM 578 C CA . GLY A 1 83 ? 22.369 63.722 -25.215 1.00 33.56 83 GLY A CA 1
ATOM 579 C C . GLY A 1 83 ? 21.972 62.904 -23.991 1.00 33.56 83 GLY A C 1
ATOM 580 O O . GLY A 1 83 ? 21.785 61.694 -24.090 1.00 33.56 83 GLY A O 1
ATOM 581 N N . ASP A 1 84 ? 21.865 63.578 -22.847 1.00 41.28 84 ASP A N 1
ATOM 582 C CA . ASP A 1 84 ? 21.186 63.082 -21.652 1.00 41.28 84 ASP A CA 1
ATOM 583 C C . ASP A 1 84 ? 19.692 62.906 -21.956 1.00 41.28 84 ASP A C 1
ATOM 585 O O . ASP A 1 84 ? 19.030 63.861 -22.366 1.00 41.28 84 ASP A O 1
ATOM 589 N N . HIS A 1 85 ? 19.151 61.709 -21.716 1.00 39.22 85 HIS A N 1
ATOM 590 C CA . HIS A 1 85 ? 17.712 61.490 -21.592 1.00 39.22 85 HIS A CA 1
ATOM 591 C C . HIS A 1 85 ? 17.413 60.386 -20.568 1.00 39.22 85 HIS A C 1
ATOM 593 O O . HIS A 1 85 ? 17.761 59.221 -20.753 1.00 39.22 85 HIS A O 1
ATOM 599 N N . ASP A 1 86 ? 16.763 60.801 -19.478 1.00 44.22 86 ASP A N 1
ATOM 600 C CA . ASP A 1 86 ? 15.967 59.962 -18.585 1.00 44.22 86 ASP A CA 1
ATOM 601 C C . ASP A 1 86 ? 14.826 59.309 -19.375 1.00 44.22 86 ASP A C 1
ATOM 603 O O . ASP A 1 86 ? 13.959 60.033 -19.866 1.00 44.22 86 ASP A O 1
ATOM 607 N N . GLU A 1 87 ? 14.754 57.975 -19.417 1.00 39.19 87 GLU A N 1
ATOM 608 C CA . GLU A 1 87 ? 13.515 57.257 -19.740 1.00 39.19 87 GLU A CA 1
ATOM 609 C C . GLU A 1 87 ? 13.344 56.023 -18.840 1.00 39.19 87 GLU A C 1
ATOM 611 O O . GLU A 1 87 ? 14.173 55.112 -18.789 1.00 39.19 87 GLU A O 1
ATOM 616 N N . ASN A 1 88 ? 12.236 56.037 -18.094 1.00 43.84 88 ASN A N 1
ATOM 617 C CA . ASN A 1 88 ? 11.584 54.835 -17.600 1.00 43.84 88 ASN A CA 1
ATOM 618 C C . ASN A 1 88 ? 11.153 54.008 -18.815 1.00 43.84 88 ASN A C 1
ATOM 620 O O . ASN A 1 88 ? 10.486 54.561 -19.684 1.00 43.84 88 ASN A O 1
ATOM 624 N N . ASP A 1 89 ? 11.443 52.709 -18.817 1.00 40.84 89 ASP A N 1
ATOM 625 C CA . ASP A 1 89 ? 10.761 51.757 -19.692 1.00 40.84 89 ASP A CA 1
ATOM 626 C C . ASP A 1 89 ? 10.312 50.550 -18.864 1.00 40.84 89 ASP A C 1
ATOM 628 O O . ASP A 1 89 ? 11.076 49.644 -18.508 1.00 40.84 89 ASP A O 1
ATOM 632 N N . ASP A 1 90 ? 9.033 50.623 -18.508 1.00 45.03 90 ASP A N 1
ATOM 633 C CA . ASP A 1 90 ? 8.183 49.497 -18.174 1.00 45.03 90 ASP A CA 1
ATOM 634 C C . ASP A 1 90 ? 8.114 48.508 -19.360 1.00 45.03 90 ASP A C 1
ATOM 636 O O . ASP A 1 90 ? 8.184 48.878 -20.529 1.00 45.03 90 ASP A O 1
ATOM 640 N N . ASP A 1 91 ? 7.905 47.232 -19.034 1.00 47.41 91 ASP A N 1
ATOM 641 C CA . ASP A 1 91 ? 7.267 46.234 -19.902 1.00 47.41 91 ASP A CA 1
ATOM 642 C C . ASP A 1 91 ? 7.909 45.908 -21.268 1.00 47.41 91 ASP A C 1
ATOM 644 O O . ASP A 1 91 ? 7.330 46.108 -22.336 1.00 47.41 91 ASP A O 1
ATOM 648 N N . ALA A 1 92 ? 9.035 45.184 -21.243 1.00 40.72 92 ALA A N 1
ATOM 649 C CA . ALA A 1 92 ? 9.533 44.445 -22.408 1.00 40.72 92 ALA A CA 1
ATOM 650 C C . ALA A 1 92 ? 9.327 42.919 -22.273 1.00 40.72 92 ALA A C 1
ATOM 652 O O . ALA A 1 92 ? 10.238 42.156 -21.959 1.00 40.72 92 ALA A O 1
ATOM 653 N N . ASN A 1 93 ? 8.097 42.491 -22.572 1.00 44.22 93 ASN A N 1
ATOM 654 C CA . ASN A 1 93 ? 7.773 41.305 -23.377 1.00 44.22 93 ASN A CA 1
ATOM 655 C C . ASN A 1 93 ? 8.399 39.943 -22.958 1.00 44.22 93 ASN A C 1
ATOM 657 O O . ASN A 1 93 ? 9.273 39.411 -23.652 1.00 44.22 93 ASN A O 1
ATOM 661 N N . ASP A 1 94 ? 7.874 39.313 -21.890 1.00 48.03 94 ASP A N 1
ATOM 662 C CA . ASP A 1 94 ? 7.999 37.855 -21.654 1.00 48.03 94 ASP A CA 1
ATOM 663 C C . ASP A 1 94 ? 7.187 37.115 -22.728 1.00 48.03 94 ASP A C 1
ATOM 665 O O . ASP A 1 94 ? 6.046 36.688 -22.540 1.00 48.03 94 ASP A O 1
ATOM 669 N N . SER A 1 95 ? 7.769 37.057 -23.920 1.00 50.25 95 SER A N 1
ATOM 670 C CA . SER A 1 95 ? 7.228 36.387 -25.090 1.00 50.25 95 SER A CA 1
ATOM 671 C C . SER A 1 95 ? 7.297 34.874 -24.877 1.00 50.25 95 SER A C 1
ATOM 673 O O . SER A 1 95 ? 8.208 34.205 -25.339 1.00 50.25 95 SER A O 1
ATOM 675 N N . GLY A 1 96 ? 6.314 34.348 -24.143 1.00 52.75 96 GLY A N 1
ATOM 676 C CA . GLY A 1 96 ? 5.719 33.024 -24.335 1.00 52.75 96 GLY A CA 1
ATOM 677 C C . GLY A 1 96 ? 6.660 31.842 -24.595 1.00 52.75 96 GLY A C 1
ATOM 678 O O . GLY A 1 96 ? 6.343 31.020 -25.452 1.00 52.75 96 GLY A O 1
ATOM 679 N N . ASP A 1 97 ? 7.773 31.711 -23.868 1.00 57.28 97 ASP A N 1
ATOM 680 C CA . ASP A 1 97 ? 8.575 30.480 -23.887 1.00 57.28 97 ASP A CA 1
ATOM 681 C C . ASP A 1 97 ? 7.712 29.324 -23.333 1.00 57.28 97 ASP A C 1
ATOM 683 O O . ASP A 1 97 ? 7.495 29.210 -22.119 1.00 57.28 97 ASP A O 1
ATOM 687 N N . GLU A 1 98 ? 7.213 28.446 -24.209 1.00 59.16 98 G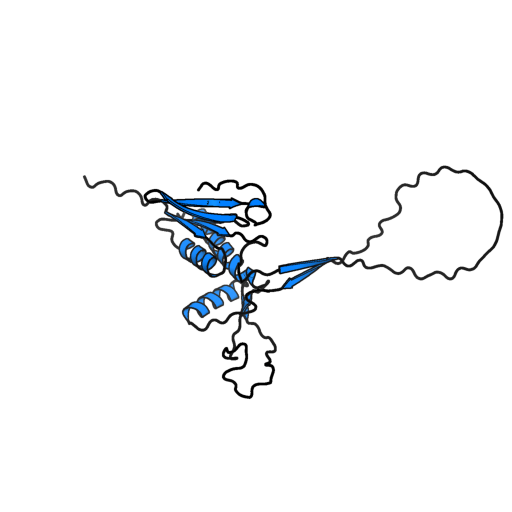LU A N 1
ATOM 688 C CA . GLU A 1 98 ? 6.454 27.252 -23.828 1.00 59.16 98 GLU A CA 1
ATOM 689 C C . GLU A 1 98 ? 7.375 26.285 -23.053 1.00 59.16 98 GLU A C 1
ATOM 691 O O . GLU A 1 98 ? 8.211 25.565 -23.606 1.00 59.16 98 GLU A O 1
ATOM 696 N N . LYS A 1 99 ? 7.286 26.317 -21.717 1.00 69.06 99 LYS A N 1
ATOM 697 C CA . LYS A 1 99 ? 8.106 25.488 -20.820 1.00 69.06 99 LYS A CA 1
ATOM 698 C C . LYS A 1 99 ? 7.549 24.068 -20.775 1.00 69.06 99 LYS A C 1
ATOM 700 O O . LYS A 1 99 ? 6.672 23.765 -19.962 1.00 69.06 99 LYS A O 1
ATOM 705 N N . THR A 1 100 ? 8.098 23.172 -21.591 1.00 81.94 100 THR A N 1
ATOM 706 C CA . THR A 1 100 ? 7.754 21.747 -21.513 1.00 81.94 100 THR A CA 1
ATOM 707 C C . THR A 1 100 ? 8.280 21.166 -20.200 1.00 81.94 100 THR A C 1
ATOM 709 O O . THR A 1 100 ? 9.461 21.282 -19.860 1.00 81.94 100 THR A O 1
ATOM 712 N N . THR A 1 101 ? 7.380 20.563 -19.423 1.00 88.31 101 THR A N 1
ATOM 713 C CA . THR A 1 101 ? 7.705 19.903 -18.156 1.00 88.31 101 THR A CA 1
ATOM 714 C C . THR A 1 101 ? 7.534 18.400 -18.324 1.00 88.31 101 THR A C 1
ATOM 716 O O . THR A 1 101 ? 6.427 17.934 -18.574 1.00 88.31 101 THR A O 1
ATOM 719 N N . THR A 1 102 ? 8.613 17.642 -18.142 1.00 90.31 102 THR A N 1
ATOM 720 C CA . THR A 1 102 ? 8.610 16.179 -18.254 1.00 90.31 102 THR A CA 1
ATOM 721 C C . THR A 1 102 ? 8.843 15.567 -16.882 1.00 90.31 102 THR A C 1
ATOM 723 O O . THR A 1 102 ? 9.864 15.832 -16.246 1.00 90.31 102 THR A O 1
ATOM 726 N N . THR A 1 103 ? 7.917 14.723 -16.427 1.00 90.94 103 THR A N 1
ATOM 727 C CA . THR A 1 103 ? 8.081 13.922 -15.209 1.00 90.94 103 THR A CA 1
ATOM 728 C C . THR A 1 103 ? 8.344 12.471 -15.579 1.00 90.94 103 THR A C 1
ATOM 730 O O . THR A 1 103 ? 7.567 11.854 -16.298 1.00 90.94 103 THR A O 1
ATOM 733 N N . MET A 1 104 ? 9.430 11.917 -15.055 1.00 92.00 104 MET A N 1
ATOM 734 C CA . MET A 1 104 ? 9.767 10.499 -15.167 1.00 92.00 104 MET A CA 1
ATOM 735 C C . MET A 1 104 ? 9.597 9.816 -13.809 1.00 92.00 104 MET A C 1
ATOM 737 O O . MET A 1 104 ? 9.721 10.469 -12.769 1.00 92.00 104 MET A O 1
ATOM 741 N N . MET A 1 105 ? 9.309 8.510 -13.817 1.00 91.44 105 MET A N 1
ATOM 742 C CA . MET A 1 105 ? 9.139 7.690 -12.615 1.00 91.44 105 MET A CA 1
ATOM 743 C C . MET A 1 105 ? 9.976 6.411 -12.674 1.00 91.44 105 MET A C 1
ATOM 745 O O . MET A 1 105 ? 10.083 5.787 -13.725 1.00 91.44 105 MET A O 1
ATOM 749 N N . TRP A 1 106 ? 10.522 6.002 -11.527 1.00 93.81 106 TRP A N 1
ATOM 750 C CA . TRP A 1 106 ? 11.367 4.817 -11.386 1.00 93.81 106 TRP A CA 1
ATOM 751 C C . TRP A 1 106 ? 10.992 3.988 -10.161 1.00 93.81 106 TRP A C 1
ATOM 753 O O . TRP A 1 106 ? 10.852 4.511 -9.050 1.00 93.81 106 TRP A O 1
ATOM 763 N N . ASP A 1 107 ? 10.918 2.676 -10.356 1.00 94.88 107 ASP A N 1
ATOM 764 C CA . ASP A 1 107 ? 10.689 1.691 -9.303 1.00 94.88 107 ASP A CA 1
ATOM 765 C C . ASP A 1 107 ? 12.032 1.142 -8.801 1.00 94.88 107 ASP A C 1
ATOM 767 O O . ASP A 1 107 ? 12.605 0.213 -9.364 1.00 94.88 107 ASP A O 1
ATOM 771 N N . HIS A 1 108 ? 12.567 1.748 -7.736 1.00 90.88 108 HIS A N 1
ATOM 772 C CA . HIS A 1 108 ? 13.882 1.375 -7.184 1.00 90.88 108 HIS A CA 1
ATOM 773 C C . HIS A 1 108 ? 13.856 0.155 -6.255 1.00 90.88 108 HIS A C 1
ATOM 775 O O . HIS A 1 108 ? 14.912 -0.373 -5.915 1.00 90.88 108 HIS A O 1
ATOM 781 N N . GLY A 1 109 ? 12.677 -0.237 -5.769 1.00 93.56 109 GLY A N 1
ATOM 782 C CA . GLY A 1 109 ? 12.512 -1.385 -4.882 1.00 93.56 109 GLY A CA 1
ATOM 783 C C . GLY A 1 109 ? 12.000 -2.602 -5.645 1.00 93.56 109 GLY A C 1
ATOM 784 O O . GLY A 1 109 ? 12.755 -3.300 -6.310 1.00 93.56 109 GLY A O 1
ATOM 785 N N . CYS A 1 110 ? 10.703 -2.865 -5.526 1.00 95.00 110 CYS A N 1
ATOM 786 C CA . CYS A 1 110 ? 10.014 -3.894 -6.292 1.00 95.00 110 CYS A CA 1
ATOM 787 C C . CYS A 1 110 ? 9.856 -3.427 -7.744 1.00 95.00 110 CYS A C 1
ATOM 789 O O . CYS A 1 110 ? 9.103 -2.490 -7.999 1.00 95.00 110 CYS A O 1
ATOM 791 N N . GLN A 1 111 ? 10.570 -4.066 -8.670 1.00 93.19 111 GLN A N 1
ATOM 792 C CA . GLN A 1 111 ? 10.518 -3.730 -10.097 1.00 93.19 111 GLN A CA 1
ATOM 793 C C . GLN A 1 111 ? 9.346 -4.415 -10.808 1.00 93.19 111 GLN A C 1
ATOM 795 O O . GLN A 1 111 ? 8.714 -3.827 -11.674 1.00 93.19 111 GLN A O 1
ATOM 800 N N . PHE A 1 112 ? 9.049 -5.653 -10.418 1.00 93.19 112 PHE A N 1
ATOM 801 C CA . PHE A 1 112 ? 7.946 -6.471 -10.913 1.00 93.19 112 PHE A CA 1
ATOM 802 C C . PHE A 1 112 ? 7.596 -7.519 -9.848 1.00 93.19 112 PHE A C 1
ATOM 804 O O . PHE A 1 112 ? 8.348 -7.721 -8.890 1.00 93.19 112 PHE A O 1
ATOM 811 N N . PHE A 1 113 ? 6.476 -8.214 -10.014 1.00 94.31 113 PHE A N 1
ATOM 812 C CA . PHE A 1 113 ? 6.115 -9.348 -9.164 1.00 94.31 113 PHE A CA 1
ATOM 813 C C . PHE A 1 113 ? 5.413 -10.459 -9.955 1.00 94.31 113 PHE A C 1
ATOM 815 O O . PHE A 1 113 ? 4.936 -10.243 -11.066 1.00 94.31 113 PHE A O 1
ATOM 822 N N . ARG A 1 114 ? 5.357 -11.662 -9.372 1.00 92.62 114 ARG A N 1
ATOM 823 C CA . ARG A 1 114 ? 4.630 -12.830 -9.897 1.00 92.62 114 ARG A CA 1
ATOM 824 C C . ARG A 1 114 ? 3.435 -13.164 -9.012 1.00 92.62 114 ARG A C 1
ATOM 826 O O . ARG A 1 114 ? 3.447 -12.868 -7.818 1.00 92.62 114 ARG A O 1
ATOM 833 N N . ALA A 1 115 ? 2.439 -13.833 -9.588 1.00 93.50 115 ALA A N 1
ATOM 834 C CA . ALA A 1 115 ? 1.257 -14.325 -8.881 1.00 93.50 115 ALA A CA 1
ATOM 835 C C . ALA A 1 115 ? 1.115 -15.849 -9.029 1.00 93.50 115 ALA A C 1
ATOM 837 O O . ALA A 1 115 ? 0.278 -16.364 -9.776 1.00 93.50 115 ALA A O 1
ATOM 838 N N . ASP A 1 116 ? 1.970 -16.584 -8.319 1.00 90.38 116 ASP A N 1
ATOM 839 C CA . ASP A 1 116 ? 2.094 -18.036 -8.503 1.00 90.38 116 ASP A CA 1
ATOM 840 C C . ASP A 1 116 ? 0.974 -18.829 -7.814 1.00 90.38 116 ASP A C 1
ATOM 842 O O . ASP A 1 116 ? 0.556 -19.882 -8.297 1.00 90.38 116 ASP A O 1
ATOM 846 N N . THR A 1 117 ? 0.414 -18.302 -6.722 1.00 93.88 117 THR A N 1
ATOM 847 C CA . THR A 1 117 ? -0.711 -18.952 -6.030 1.00 93.88 117 THR A CA 1
ATOM 848 C C . THR A 1 117 ? -2.057 -18.547 -6.644 1.00 93.88 117 THR A C 1
ATOM 850 O O . THR A 1 117 ? -2.232 -17.371 -6.975 1.00 93.88 117 THR A O 1
ATOM 853 N N . PRO A 1 118 ? -3.053 -19.457 -6.724 1.00 95.75 118 PRO A N 1
ATOM 854 C CA . PRO A 1 118 ? -4.388 -19.120 -7.232 1.00 95.75 118 PRO A CA 1
ATOM 855 C C . PRO A 1 118 ? -5.038 -17.952 -6.483 1.00 95.75 118 PRO A C 1
ATOM 857 O O . PRO A 1 118 ? -5.604 -17.050 -7.092 1.00 95.75 118 PRO A O 1
ATOM 860 N N . LYS A 1 119 ? -4.884 -17.920 -5.151 1.00 94.56 119 LYS A N 1
ATOM 861 C CA . LYS A 1 119 ? -5.422 -16.844 -4.312 1.00 94.56 119 LYS A CA 1
ATOM 862 C C . LYS A 1 119 ? -4.809 -15.488 -4.660 1.00 94.56 119 LYS A C 1
ATOM 864 O O . LYS A 1 119 ? -5.530 -14.498 -4.717 1.00 94.56 119 LYS A O 1
ATOM 869 N N . PHE A 1 120 ? -3.491 -15.425 -4.868 1.00 94.69 120 PHE A N 1
ATOM 870 C CA . PHE A 1 120 ? -2.847 -14.163 -5.223 1.00 94.69 120 PHE A CA 1
ATOM 871 C C . PHE A 1 120 ? -3.180 -13.739 -6.652 1.00 94.69 120 PHE A C 1
ATOM 873 O O . PHE A 1 120 ? -3.448 -12.565 -6.874 1.00 94.69 120 PHE A O 1
ATOM 880 N N . ARG A 1 121 ? -3.260 -14.688 -7.591 1.00 95.94 121 ARG A N 1
ATOM 881 C CA . ARG A 1 121 ? -3.668 -14.419 -8.974 1.00 95.94 121 ARG A CA 1
ATOM 882 C C . ARG A 1 121 ? -5.040 -13.757 -9.051 1.00 95.94 121 ARG A C 1
ATOM 884 O O . ARG A 1 121 ? -5.151 -12.709 -9.667 1.00 95.94 121 ARG A O 1
ATOM 891 N N . HIS A 1 122 ? -6.020 -14.276 -8.314 1.00 95.31 122 HIS A N 1
ATOM 892 C CA . HIS A 1 122 ? -7.351 -13.672 -8.246 1.00 95.31 122 HIS A CA 1
ATOM 893 C C . HIS A 1 122 ? -7.335 -12.226 -7.714 1.00 95.31 122 HIS A C 1
ATOM 895 O O . HIS A 1 122 ? -8.054 -11.360 -8.204 1.00 95.31 122 HIS A O 1
ATOM 901 N N . MET A 1 123 ? -6.484 -11.930 -6.723 1.00 94.06 123 MET A N 1
ATOM 902 C CA . MET A 1 123 ? -6.320 -10.551 -6.242 1.00 94.06 123 MET A CA 1
ATOM 903 C C . MET A 1 123 ? -5.717 -9.643 -7.321 1.00 94.06 123 MET A C 1
ATOM 905 O O . MET A 1 123 ? -6.152 -8.505 -7.475 1.00 94.06 123 MET A O 1
ATOM 909 N N . VAL A 1 124 ? -4.734 -10.149 -8.069 1.00 96.19 124 VAL A N 1
ATOM 910 C CA . VAL A 1 124 ? -4.058 -9.414 -9.143 1.00 96.19 124 VAL A CA 1
ATOM 911 C C . VAL A 1 124 ? -4.983 -9.158 -10.328 1.00 96.19 124 VAL A C 1
ATOM 913 O O . VAL A 1 124 ? -4.973 -8.047 -10.843 1.00 96.19 124 VAL A O 1
ATOM 916 N N . GLU A 1 125 ? -5.823 -10.122 -10.707 1.00 96.25 125 GLU A N 1
ATOM 917 C CA . GLU A 1 125 ? -6.874 -9.949 -11.722 1.00 96.25 125 GLU A CA 1
ATOM 918 C C . GLU A 1 125 ? -7.776 -8.760 -11.372 1.00 96.25 125 GLU A C 1
ATOM 920 O O . GLU A 1 125 ? -7.911 -7.834 -12.169 1.00 96.25 125 GLU A O 1
ATOM 925 N N . GLY A 1 126 ? -8.274 -8.695 -10.132 1.00 94.31 126 GLY A N 1
ATOM 926 C CA . GLY A 1 126 ? -9.060 -7.545 -9.676 1.00 94.31 126 GLY A CA 1
ATOM 927 C C . GLY A 1 126 ? -8.278 -6.223 -9.703 1.00 94.31 126 GLY A C 1
ATOM 928 O O . GLY A 1 126 ? -8.842 -5.166 -9.979 1.00 94.31 126 GLY A O 1
ATOM 929 N N . TRP A 1 127 ? -6.967 -6.239 -9.440 1.00 95.62 127 TRP A N 1
ATOM 930 C CA . TRP A 1 127 ? -6.130 -5.036 -9.555 1.00 95.62 127 TRP A CA 1
ATOM 931 C C . TRP A 1 127 ? -5.893 -4.604 -11.003 1.00 95.62 127 TRP A C 1
ATOM 933 O O . TRP A 1 127 ? -5.755 -3.404 -11.247 1.00 95.62 127 TRP A O 1
ATOM 943 N N . ILE A 1 128 ? -5.860 -5.549 -11.944 1.00 97.12 128 ILE A N 1
ATOM 944 C CA . ILE A 1 128 ? -5.792 -5.277 -13.383 1.00 97.12 128 ILE A CA 1
ATOM 945 C C . ILE A 1 128 ? -7.104 -4.658 -13.860 1.00 97.12 128 ILE A C 1
ATOM 947 O O . ILE A 1 128 ? -7.077 -3.618 -14.511 1.00 97.12 128 ILE A O 1
ATOM 951 N N . GLU A 1 129 ? -8.247 -5.227 -13.472 1.00 95.88 129 GLU A N 1
ATOM 952 C CA . GLU A 1 129 ? -9.574 -4.686 -13.800 1.00 95.88 129 GLU A CA 1
ATOM 953 C C . GLU A 1 129 ? -9.760 -3.249 -13.289 1.00 95.88 129 GLU A C 1
ATOM 955 O O . GLU A 1 129 ? -10.352 -2.412 -13.966 1.00 95.88 129 GLU A O 1
ATOM 960 N N . MET A 1 130 ? -9.212 -2.938 -12.111 1.00 92.31 130 MET A N 1
ATOM 961 C CA . MET A 1 130 ? -9.227 -1.584 -11.544 1.00 92.31 130 MET A CA 1
ATOM 962 C C . MET A 1 130 ? -8.158 -0.646 -12.135 1.00 92.31 130 MET A C 1
ATOM 964 O O . MET A 1 130 ? -8.093 0.520 -11.746 1.00 92.31 130 MET A O 1
ATOM 968 N N . GLY A 1 131 ? -7.305 -1.130 -13.042 1.00 96.19 131 GLY A N 1
ATOM 969 C CA . GLY A 1 131 ? -6.252 -0.340 -13.685 1.00 96.19 131 GLY A CA 1
ATOM 970 C C . GLY A 1 131 ? -5.067 0.006 -12.778 1.00 96.19 131 GLY A C 1
ATOM 971 O O . GLY A 1 131 ? -4.321 0.930 -13.075 1.00 96.19 131 GLY A O 1
ATOM 972 N N . HIS A 1 132 ? -4.875 -0.698 -11.659 1.00 96.31 132 HIS A N 1
ATOM 973 C CA . HIS A 1 132 ? -3.751 -0.467 -10.739 1.00 96.31 132 HIS A CA 1
ATOM 974 C C . HIS A 1 132 ? -2.523 -1.317 -11.074 1.00 96.31 132 HIS A C 1
ATOM 976 O O . HIS A 1 132 ? -1.400 -0.963 -10.718 1.00 96.31 132 HIS A O 1
ATOM 982 N N . VAL A 1 133 ? -2.730 -2.449 -11.742 1.00 97.94 133 VAL A N 1
ATOM 983 C CA . VAL A 1 133 ? -1.689 -3.390 -12.163 1.00 97.94 133 VAL A CA 1
ATOM 984 C C . VAL A 1 133 ? -1.853 -3.675 -13.648 1.00 97.94 133 VAL A C 1
ATOM 986 O O . VAL A 1 133 ? -2.952 -3.603 -14.185 1.00 97.94 133 VAL A O 1
ATOM 989 N N . ARG A 1 134 ? -0.758 -4.024 -14.316 1.00 97.19 134 ARG A N 1
ATOM 990 C CA . ARG A 1 134 ? -0.761 -4.555 -15.679 1.00 97.19 134 ARG A CA 1
ATOM 991 C C . ARG A 1 134 ? 0.245 -5.687 -15.811 1.00 97.19 134 ARG A C 1
ATOM 993 O O . ARG A 1 134 ? 1.233 -5.738 -15.076 1.00 97.19 134 ARG A O 1
ATOM 1000 N N . GLU A 1 135 ? 0.002 -6.574 -16.766 1.00 96.19 135 GLU A N 1
ATOM 1001 C CA . GLU A 1 135 ? 1.019 -7.525 -17.201 1.00 96.19 135 GLU A CA 1
ATOM 1002 C C . GLU A 1 135 ? 2.176 -6.783 -17.885 1.00 96.19 135 GLU A C 1
ATOM 1004 O O . GLU A 1 135 ? 1.980 -5.818 -18.635 1.00 96.19 135 GLU A O 1
ATOM 1009 N N . TRP A 1 136 ? 3.400 -7.214 -17.600 1.00 93.06 136 TRP A N 1
ATOM 1010 C CA . TRP A 1 136 ? 4.611 -6.675 -18.189 1.00 93.06 136 TRP A CA 1
ATOM 1011 C C . TRP A 1 136 ? 5.061 -7.522 -19.379 1.00 93.06 136 TRP A C 1
ATOM 1013 O O . TRP A 1 136 ? 5.755 -8.524 -19.231 1.00 93.06 136 TRP A O 1
ATOM 1023 N N . ASN A 1 137 ? 4.712 -7.049 -20.575 1.00 87.19 137 ASN A N 1
ATOM 1024 C CA . ASN A 1 137 ? 5.146 -7.610 -21.857 1.00 87.19 137 ASN A CA 1
ATOM 1025 C C . ASN A 1 137 ? 6.514 -7.038 -22.278 1.00 87.19 137 ASN A C 1
ATOM 1027 O O . ASN A 1 137 ? 6.628 -6.348 -23.290 1.00 87.19 137 ASN A O 1
ATOM 1031 N N . GLY A 1 138 ? 7.531 -7.217 -21.430 1.00 81.25 138 GLY A N 1
ATOM 1032 C CA . GLY A 1 138 ? 8.898 -6.756 -21.684 1.00 81.25 138 GLY A CA 1
ATOM 1033 C C . GLY A 1 138 ? 9.735 -7.744 -22.501 1.00 81.25 138 GLY A C 1
ATOM 1034 O O . GLY A 1 138 ? 9.414 -8.925 -22.590 1.00 81.25 138 GLY A O 1
ATOM 1035 N N . ASN A 1 139 ? 10.856 -7.266 -23.049 1.00 79.88 139 ASN A N 1
ATOM 1036 C CA . ASN A 1 139 ? 11.895 -8.136 -23.604 1.00 79.88 139 ASN A CA 1
ATOM 1037 C C . ASN A 1 139 ? 12.831 -8.569 -22.469 1.00 79.88 139 ASN A C 1
ATOM 1039 O O . ASN A 1 139 ? 13.598 -7.755 -21.952 1.00 79.88 139 ASN A O 1
ATOM 1043 N N . PHE A 1 140 ? 12.753 -9.838 -22.075 1.00 77.19 140 PHE A N 1
ATOM 1044 C CA . PHE A 1 140 ? 13.563 -10.412 -21.000 1.00 77.19 140 PHE A CA 1
ATOM 1045 C C . PHE A 1 140 ? 14.810 -11.093 -21.568 1.00 77.19 140 PHE A C 1
ATOM 1047 O O . PHE A 1 140 ? 14.737 -11.782 -22.582 1.00 77.19 140 PHE A O 1
ATOM 1054 N N . ALA A 1 141 ? 15.954 -10.906 -20.911 1.00 73.31 141 ALA A N 1
ATOM 1055 C CA . ALA A 1 141 ? 17.218 -11.526 -21.291 1.00 73.31 141 ALA A CA 1
ATOM 1056 C C . ALA A 1 141 ? 18.066 -11.830 -20.049 1.00 73.31 141 ALA A C 1
ATOM 1058 O O . ALA A 1 141 ? 17.908 -11.195 -19.003 1.00 73.31 141 ALA A O 1
ATOM 1059 N N . SER A 1 142 ? 18.987 -12.781 -20.185 1.00 71.81 142 SER A N 1
ATOM 1060 C CA . SER A 1 142 ? 19.956 -13.173 -19.161 1.00 71.81 142 SER A CA 1
ATOM 1061 C C . SER A 1 142 ? 21.385 -12.911 -19.638 1.00 71.81 142 SER A C 1
ATOM 1063 O O . SER A 1 142 ? 21.678 -12.972 -20.834 1.00 71.81 142 SER A O 1
ATOM 1065 N N . PHE A 1 143 ? 22.285 -12.602 -18.701 1.00 70.19 143 PHE A N 1
ATOM 1066 C CA . PHE A 1 143 ? 23.716 -12.513 -18.978 1.00 70.19 143 PHE A CA 1
ATOM 1067 C C . PHE A 1 143 ? 24.528 -13.200 -17.860 1.00 70.19 143 PHE A C 1
ATOM 1069 O O . PHE A 1 143 ? 24.399 -12.788 -16.704 1.00 70.19 143 PHE A O 1
ATOM 1076 N N . PRO A 1 144 ? 25.367 -14.211 -18.170 1.00 72.94 144 PRO A N 1
ATOM 1077 C CA . PRO A 1 144 ? 25.566 -14.799 -19.498 1.00 72.94 144 PRO A CA 1
ATOM 1078 C C . PRO A 1 144 ? 24.276 -15.463 -20.018 1.00 72.94 144 PRO A C 1
ATOM 1080 O O . PRO A 1 144 ? 23.428 -15.830 -19.202 1.00 72.94 144 PRO A O 1
ATOM 1083 N N . PRO A 1 145 ? 24.104 -15.602 -21.346 1.00 70.62 145 PRO A N 1
ATOM 1084 C CA . PRO A 1 145 ? 22.949 -16.297 -21.902 1.00 70.62 145 PRO A CA 1
ATOM 1085 C C . PRO A 1 145 ? 22.871 -17.710 -21.313 1.00 70.62 145 PRO A C 1
ATOM 1087 O O . PRO A 1 145 ? 23.814 -18.492 -21.455 1.00 70.62 145 PRO A O 1
ATOM 1090 N N . THR A 1 146 ? 21.786 -18.025 -20.609 1.00 65.56 146 THR A N 1
ATOM 1091 C CA . THR A 1 146 ? 21.529 -19.390 -20.127 1.00 65.56 146 THR A CA 1
ATOM 1092 C C . THR A 1 146 ? 20.888 -20.214 -21.244 1.00 65.56 146 THR A C 1
ATOM 1094 O O . THR A 1 146 ? 20.152 -19.687 -22.073 1.00 65.56 146 THR A O 1
ATOM 1097 N N . MET A 1 147 ? 21.229 -21.504 -21.293 1.00 58.22 147 MET A N 1
ATOM 1098 C CA . MET A 1 147 ? 20.695 -22.469 -22.264 1.00 58.22 147 MET A CA 1
ATOM 1099 C C . MET A 1 147 ? 19.511 -23.273 -21.699 1.00 58.22 147 MET A C 1
ATOM 1101 O O . MET A 1 147 ? 19.013 -24.169 -22.377 1.00 58.22 147 MET A O 1
ATOM 1105 N N . SER A 1 148 ? 19.091 -23.016 -20.453 1.00 59.81 148 SER A N 1
ATOM 1106 C CA . SER A 1 148 ? 18.006 -23.749 -19.792 1.00 59.81 148 SER A CA 1
ATOM 1107 C C . SER A 1 148 ? 16.840 -22.823 -19.467 1.00 59.81 148 SER A C 1
ATOM 1109 O O . SER A 1 148 ? 16.979 -21.959 -18.601 1.00 59.81 148 SER A O 1
ATOM 1111 N N . SER A 1 149 ? 15.677 -23.105 -20.058 1.00 56.44 149 SER A N 1
ATOM 1112 C CA . SER A 1 149 ? 14.400 -22.408 -19.834 1.00 56.44 149 SER A CA 1
ATOM 1113 C C . SER A 1 149 ? 13.921 -22.391 -18.377 1.00 56.44 149 SER A C 1
ATOM 1115 O O . SER A 1 149 ? 13.019 -21.637 -18.026 1.00 56.44 149 SER A O 1
ATOM 1117 N N . ASP A 1 150 ? 14.498 -23.231 -17.515 1.00 54.25 150 ASP A N 1
ATOM 1118 C CA . ASP A 1 150 ? 14.017 -23.430 -16.146 1.00 54.25 150 ASP A CA 1
ATOM 1119 C C . ASP A 1 150 ? 14.584 -22.405 -15.143 1.00 54.25 150 ASP A C 1
ATOM 1121 O O . ASP A 1 150 ? 14.038 -22.247 -14.050 1.00 54.25 150 ASP A O 1
ATOM 1125 N N . LEU A 1 151 ? 15.651 -21.674 -15.498 1.00 56.22 151 LEU A N 1
ATOM 1126 C CA . LEU A 1 151 ? 16.313 -20.680 -14.641 1.00 56.22 151 LEU A CA 1
ATOM 1127 C C . LEU A 1 151 ? 16.909 -19.549 -1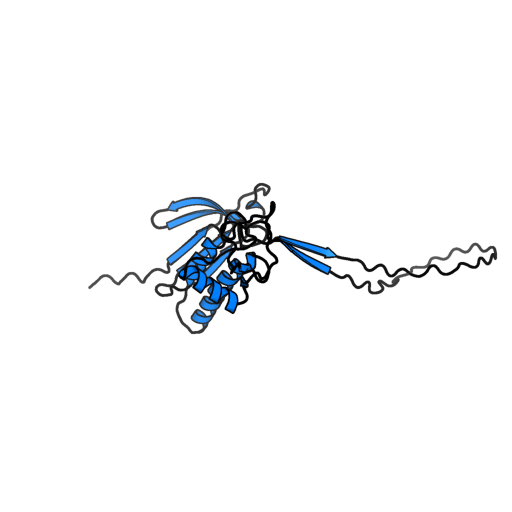5.494 1.00 56.22 151 LEU A C 1
ATOM 1129 O O . LEU A 1 151 ? 18.070 -19.620 -15.891 1.00 56.22 151 LEU A O 1
ATOM 1133 N N . GLU A 1 152 ? 16.140 -18.492 -15.780 1.00 61.75 152 GLU A N 1
ATOM 1134 C CA . GLU A 1 152 ? 16.602 -17.453 -16.725 1.00 61.75 152 GLU A CA 1
ATOM 1135 C C . GLU A 1 152 ? 16.430 -16.005 -16.257 1.00 61.75 152 GLU A C 1
ATOM 1137 O O . GLU A 1 152 ? 17.044 -15.114 -16.836 1.00 61.75 152 GLU A O 1
ATOM 1142 N N . PHE A 1 153 ? 15.684 -15.722 -15.185 1.00 57.03 153 PHE A N 1
ATOM 1143 C CA . PHE A 1 153 ? 15.499 -14.339 -14.730 1.00 57.03 153 PHE A CA 1
ATOM 1144 C C . PHE A 1 153 ? 15.548 -14.245 -13.203 1.00 57.03 153 PHE A C 1
ATOM 1146 O O . PHE A 1 153 ? 14.641 -14.705 -12.519 1.00 57.03 153 PHE A O 1
ATOM 1153 N N . PHE A 1 154 ? 16.632 -13.687 -12.646 1.00 60.47 154 PHE A N 1
ATOM 1154 C CA . PHE A 1 154 ? 16.859 -13.578 -11.191 1.00 60.47 154 PHE A CA 1
ATOM 1155 C C . PHE A 1 154 ? 16.767 -14.909 -10.407 1.00 60.47 154 PHE A C 1
ATOM 1157 O O . PHE A 1 154 ? 16.451 -14.909 -9.219 1.00 60.47 154 PHE A O 1
ATOM 1164 N N . GLY A 1 155 ? 17.032 -16.050 -11.055 1.00 58.84 155 GLY A N 1
ATOM 1165 C CA . GLY A 1 155 ? 16.859 -17.376 -10.442 1.00 58.84 155 GLY A CA 1
ATOM 1166 C C . GLY A 1 155 ? 15.394 -17.788 -10.244 1.00 58.84 155 GLY A C 1
ATOM 1167 O O . GLY A 1 155 ? 15.117 -18.716 -9.490 1.00 58.84 155 GLY A O 1
ATOM 1168 N N . LEU A 1 156 ? 14.458 -17.095 -10.898 1.00 62.19 156 LEU A N 1
ATOM 1169 C CA . LEU A 1 156 ? 13.042 -17.439 -10.965 1.00 62.19 156 LEU A CA 1
ATOM 1170 C C . LEU A 1 156 ? 12.724 -18.085 -12.323 1.00 62.19 156 LEU A C 1
ATOM 1172 O O . LEU A 1 156 ? 13.438 -17.823 -13.301 1.00 62.19 156 LEU A O 1
ATOM 1176 N N . PRO A 1 157 ? 11.633 -18.872 -12.412 1.00 63.88 157 PRO A N 1
ATOM 1177 C CA . PRO A 1 157 ? 11.132 -19.330 -13.699 1.00 63.88 157 PRO A CA 1
ATOM 1178 C C . PRO A 1 157 ? 10.879 -18.119 -14.603 1.00 63.88 157 PRO A C 1
ATOM 1180 O O . PRO A 1 157 ? 10.248 -17.143 -14.178 1.00 63.88 157 PRO A O 1
ATOM 1183 N N . SER A 1 158 ? 11.359 -18.173 -15.844 1.00 65.38 158 SER A N 1
ATOM 1184 C CA . SER A 1 158 ? 11.130 -17.131 -16.853 1.00 65.38 158 SER A CA 1
ATOM 1185 C C . SER A 1 158 ? 9.700 -17.133 -17.388 1.00 65.38 158 SER A C 1
ATOM 1187 O O . SER A 1 158 ? 9.330 -16.219 -18.118 1.00 65.38 158 SER A O 1
ATOM 1189 N N . ASN A 1 159 ? 8.873 -18.110 -16.999 1.00 72.12 159 ASN A N 1
ATOM 1190 C CA . ASN A 1 159 ? 7.521 -18.216 -17.527 1.00 72.12 159 ASN A CA 1
ATOM 1191 C C . ASN A 1 159 ? 6.643 -17.056 -17.026 1.00 72.12 159 ASN A C 1
ATOM 1193 O O . ASN A 1 159 ? 6.408 -16.979 -15.809 1.00 72.12 159 ASN A O 1
ATOM 1197 N N . PRO A 1 160 ? 6.141 -16.194 -17.933 1.00 77.19 160 PRO A N 1
ATOM 1198 C CA . PRO A 1 160 ? 5.153 -15.169 -17.612 1.00 77.19 160 PRO A CA 1
ATOM 1199 C C . PRO A 1 160 ? 3.866 -15.798 -17.040 1.00 77.19 160 PRO A C 1
ATOM 1201 O O . PRO A 1 160 ? 3.670 -17.016 -17.135 1.00 77.19 160 PRO A O 1
ATOM 1204 N N . PRO A 1 161 ? 2.968 -14.997 -16.437 1.00 89.62 161 PRO A N 1
ATOM 1205 C CA . PRO A 1 161 ? 2.959 -13.528 -16.414 1.00 89.62 161 PRO A CA 1
ATOM 1206 C C . PRO A 1 161 ? 3.820 -12.894 -15.309 1.00 89.62 161 PRO A C 1
ATOM 1208 O O . PRO A 1 161 ? 3.835 -13.342 -14.157 1.00 89.62 161 PRO A O 1
ATOM 1211 N N . PHE A 1 162 ? 4.478 -11.786 -15.660 1.00 91.62 162 PHE A N 1
ATOM 1212 C CA . PHE A 1 162 ? 5.064 -10.827 -14.719 1.00 91.62 162 PHE A CA 1
ATOM 1213 C C . PHE A 1 162 ? 4.172 -9.593 -14.638 1.00 91.62 162 PHE A C 1
ATOM 1215 O O . PHE A 1 162 ? 3.615 -9.164 -15.643 1.00 91.62 162 PHE A O 1
ATOM 1222 N N . TYR A 1 163 ? 4.065 -8.990 -13.461 1.00 96.12 163 TYR A N 1
ATOM 1223 C CA . TYR A 1 163 ? 3.171 -7.863 -13.227 1.00 96.12 163 TYR A CA 1
ATOM 1224 C C . TYR A 1 163 ? 3.924 -6.633 -12.750 1.00 96.12 163 TYR A C 1
ATOM 1226 O O . TYR A 1 163 ? 4.883 -6.730 -11.979 1.00 96.12 163 TYR A O 1
ATOM 1234 N N . VAL A 1 164 ? 3.434 -5.470 -13.172 1.00 97.19 164 VAL A N 1
ATOM 1235 C CA . VAL A 1 164 ? 3.901 -4.162 -12.716 1.00 97.19 164 VAL A CA 1
ATOM 1236 C C . VAL A 1 164 ? 2.728 -3.262 -12.339 1.00 97.19 164 VAL A C 1
ATOM 1238 O O . VAL A 1 164 ? 1.610 -3.454 -12.811 1.00 97.19 164 VAL A O 1
ATOM 1241 N N . GLY A 1 165 ? 2.966 -2.265 -11.489 1.00 97.19 165 GLY A N 1
ATOM 1242 C CA . GLY A 1 165 ? 1.995 -1.204 -11.241 1.00 97.19 165 GLY A CA 1
ATOM 1243 C C . GLY A 1 165 ? 1.759 -0.380 -12.509 1.00 97.19 165 GLY A C 1
ATOM 1244 O O . GLY A 1 165 ? 2.701 -0.107 -13.257 1.00 97.19 165 GLY A O 1
ATOM 1245 N N . ALA A 1 166 ? 0.506 -0.004 -12.764 1.00 95.50 166 ALA A N 1
ATOM 1246 C CA . ALA A 1 166 ? 0.133 0.729 -13.974 1.00 95.50 166 ALA A CA 1
ATOM 1247 C C . ALA A 1 166 ? 0.833 2.098 -14.045 1.00 95.50 166 ALA A C 1
ATOM 1249 O O . ALA A 1 166 ? 1.467 2.402 -15.054 1.00 95.50 166 ALA A O 1
ATOM 1250 N N . ASP A 1 167 ? 0.839 2.830 -12.925 1.00 93.81 167 ASP A N 1
ATOM 1251 C CA . ASP A 1 167 ? 1.462 4.153 -12.769 1.00 93.81 167 ASP A CA 1
ATOM 1252 C C . ASP A 1 167 ? 2.640 4.105 -11.778 1.00 93.81 167 ASP A C 1
ATOM 1254 O O . ASP A 1 167 ? 2.703 4.835 -10.781 1.00 93.81 167 ASP A O 1
ATOM 1258 N N . GLY A 1 168 ? 3.558 3.166 -12.024 1.00 94.94 168 GLY A N 1
ATOM 1259 C CA . GLY A 1 168 ? 4.645 2.804 -11.110 1.00 94.94 168 GLY A CA 1
ATOM 1260 C C . GLY A 1 168 ? 4.178 1.873 -9.990 1.00 94.94 168 GLY A C 1
ATOM 1261 O O . GLY A 1 168 ? 2.985 1.772 -9.691 1.00 94.94 168 GLY A O 1
ATOM 1262 N N . MET A 1 169 ? 5.106 1.168 -9.344 1.00 97.12 169 MET A N 1
ATOM 1263 C CA . MET A 1 169 ? 4.772 0.093 -8.401 1.00 97.12 169 MET A CA 1
ATOM 1264 C C . MET A 1 169 ? 3.930 0.523 -7.196 1.00 97.12 169 MET A C 1
ATOM 1266 O O . MET A 1 169 ? 3.199 -0.283 -6.615 1.00 97.12 169 MET A O 1
ATOM 1270 N N . GLN A 1 170 ? 3.964 1.806 -6.839 1.00 95.19 170 GLN A N 1
ATOM 1271 C CA . GLN A 1 170 ? 3.189 2.332 -5.714 1.00 95.19 170 GLN A CA 1
ATOM 1272 C C . GLN A 1 170 ? 1.680 2.360 -5.987 1.00 95.19 170 GLN A C 1
ATOM 1274 O O . GLN A 1 170 ? 0.889 2.391 -5.040 1.00 95.19 170 GLN A O 1
ATOM 1279 N N . SER A 1 171 ? 1.278 2.343 -7.262 1.00 95.88 171 SER A N 1
ATOM 1280 C CA . SER A 1 171 ? -0.129 2.355 -7.683 1.00 95.88 171 SER A CA 1
ATOM 1281 C C . SER A 1 171 ? -0.905 1.150 -7.150 1.00 95.88 171 SER A C 1
ATOM 1283 O O . SER A 1 171 ? -2.058 1.305 -6.761 1.00 95.88 171 SER A O 1
ATOM 1285 N N . VAL A 1 172 ? -0.259 -0.010 -6.990 1.00 96.81 172 VAL A N 1
ATOM 1286 C CA . VAL A 1 172 ? -0.875 -1.210 -6.398 1.00 96.81 172 VAL A CA 1
ATOM 1287 C C . VAL A 1 172 ? -1.316 -0.951 -4.955 1.00 96.81 172 VAL A C 1
ATOM 1289 O O . VAL A 1 172 ? -2.419 -1.306 -4.543 1.00 96.81 172 VAL A O 1
ATOM 1292 N N . VAL A 1 173 ? -0.457 -0.288 -4.177 1.00 97.38 173 VAL A N 1
ATOM 1293 C CA . VAL A 1 173 ? -0.721 0.035 -2.770 1.00 97.38 173 VAL A CA 1
ATOM 1294 C C . VAL A 1 173 ? -1.779 1.127 -2.652 1.00 97.38 173 VAL A C 1
ATOM 1296 O O . VAL A 1 173 ? -2.727 0.964 -1.885 1.00 97.38 173 VAL A O 1
ATOM 1299 N N . ARG A 1 174 ? -1.649 2.213 -3.424 1.00 96.19 174 ARG A N 1
ATOM 1300 C CA . ARG A 1 174 ? -2.630 3.311 -3.430 1.00 96.19 174 ARG A CA 1
ATOM 1301 C C . ARG A 1 174 ? -4.008 2.830 -3.864 1.00 96.19 174 ARG A C 1
ATOM 1303 O O . ARG A 1 174 ? -4.979 3.074 -3.158 1.00 96.19 174 ARG A O 1
ATOM 1310 N N . GLY A 1 175 ? -4.067 2.050 -4.938 1.00 95.62 175 GLY A N 1
ATOM 1311 C CA . GLY A 1 175 ? -5.303 1.501 -5.475 1.00 95.62 175 GLY A CA 1
ATOM 1312 C C . GLY A 1 175 ? -6.091 0.669 -4.466 1.00 95.62 175 GLY A C 1
ATOM 1313 O O . GLY A 1 175 ? -7.288 0.883 -4.288 1.00 95.62 175 GLY A O 1
ATOM 1314 N N . MET A 1 176 ? -5.419 -0.216 -3.717 1.00 96.19 176 MET A N 1
ATOM 1315 C CA . MET A 1 176 ? -6.071 -0.980 -2.643 1.00 96.19 176 MET A CA 1
ATOM 1316 C C . MET A 1 176 ? -6.676 -0.087 -1.552 1.00 96.19 176 MET A C 1
ATOM 1318 O O . MET A 1 176 ? -7.773 -0.368 -1.066 1.00 96.19 176 MET A O 1
ATOM 1322 N N . LEU A 1 177 ? -5.959 0.962 -1.142 1.00 97.00 177 LEU A N 1
ATOM 1323 C CA . LEU A 1 177 ? -6.401 1.872 -0.082 1.00 97.00 177 LEU A CA 1
ATOM 1324 C C . LEU A 1 177 ? -7.550 2.766 -0.558 1.00 97.00 177 LEU A C 1
ATOM 1326 O O . LEU A 1 177 ? -8.521 2.956 0.176 1.00 97.00 177 LEU A O 1
ATOM 1330 N N . ASP A 1 178 ? -7.465 3.269 -1.788 1.00 94.88 178 ASP A N 1
ATOM 1331 C CA . ASP A 1 178 ? -8.504 4.085 -2.407 1.00 94.88 178 ASP A CA 1
ATOM 1332 C C . ASP A 1 178 ? -9.781 3.274 -2.627 1.00 94.88 178 ASP A C 1
ATOM 1334 O O . ASP A 1 178 ? -10.874 3.765 -2.334 1.00 94.88 178 ASP A O 1
ATOM 1338 N N . ASP A 1 179 ? -9.658 2.017 -3.066 1.00 93.88 179 ASP A N 1
ATOM 1339 C CA . ASP A 1 179 ? -10.778 1.085 -3.187 1.00 93.88 179 ASP A CA 1
ATOM 1340 C C . ASP A 1 179 ? -11.461 0.833 -1.841 1.00 93.88 179 ASP A C 1
ATOM 1342 O O . ASP A 1 179 ? -12.670 1.045 -1.713 1.00 93.88 179 ASP A O 1
ATOM 1346 N N . ALA A 1 180 ? -10.686 0.489 -0.811 1.00 94.50 180 ALA A N 1
ATOM 1347 C CA . ALA A 1 180 ? -11.192 0.295 0.545 1.00 94.50 180 ALA A CA 1
ATOM 1348 C C . ALA A 1 180 ? -11.925 1.543 1.073 1.00 94.50 180 ALA A C 1
ATOM 1350 O O . ALA A 1 180 ? -13.061 1.468 1.550 1.00 94.50 180 ALA A O 1
ATOM 1351 N N . ALA A 1 181 ? -11.311 2.721 0.935 1.00 94.00 181 ALA A N 1
ATOM 1352 C CA . ALA A 1 181 ? -11.892 3.971 1.407 1.00 94.00 181 ALA A CA 1
ATOM 1353 C C . ALA A 1 181 ? -13.163 4.356 0.627 1.00 94.00 181 ALA A C 1
ATOM 1355 O O . ALA A 1 181 ? -14.122 4.862 1.219 1.00 94.00 181 ALA A O 1
ATOM 1356 N N . ARG A 1 182 ? -13.198 4.116 -0.691 1.00 93.06 182 ARG A N 1
ATOM 1357 C CA . ARG A 1 182 ? -14.361 4.390 -1.548 1.00 93.06 182 ARG A CA 1
ATOM 1358 C C . ARG A 1 182 ? -15.534 3.475 -1.203 1.00 93.06 182 ARG A C 1
ATOM 1360 O O . ARG A 1 182 ? -16.638 3.984 -1.015 1.00 93.06 182 ARG A O 1
ATOM 1367 N N . ARG A 1 183 ? -15.294 2.166 -1.054 1.00 91.88 183 ARG A N 1
ATOM 1368 C CA . ARG A 1 183 ? -16.317 1.183 -0.652 1.00 91.88 183 ARG A CA 1
ATOM 1369 C C . ARG A 1 183 ? -16.913 1.528 0.710 1.00 91.88 183 ARG A C 1
ATOM 1371 O O . ARG A 1 183 ? -18.133 1.602 0.833 1.00 91.88 183 ARG A O 1
ATOM 1378 N N . GLY A 1 184 ? -16.068 1.840 1.696 1.00 92.44 184 GLY A N 1
ATOM 1379 C CA . GLY A 1 184 ? -16.528 2.275 3.017 1.00 92.44 184 GLY A CA 1
ATOM 1380 C C . GLY A 1 184 ? -17.378 3.551 2.952 1.00 92.44 184 GLY A C 1
ATOM 1381 O O . GLY A 1 184 ? -18.444 3.626 3.558 1.00 92.44 184 GLY A O 1
ATOM 1382 N N . ARG A 1 185 ? -16.975 4.562 2.162 1.00 92.31 185 ARG A N 1
ATOM 1383 C CA . ARG A 1 185 ? -17.795 5.776 1.959 1.00 92.31 185 ARG A CA 1
ATOM 1384 C C . ARG A 1 185 ? -19.151 5.464 1.325 1.00 92.31 185 ARG A C 1
ATOM 1386 O O . ARG A 1 185 ? -20.152 5.967 1.829 1.00 92.31 185 ARG A O 1
ATOM 1393 N N . MET A 1 186 ? -19.176 4.635 0.282 1.00 92.62 186 MET A N 1
ATOM 1394 C CA . MET A 1 186 ? -20.397 4.253 -0.433 1.00 92.62 186 MET A CA 1
ATOM 1395 C C . MET A 1 186 ? -21.400 3.535 0.483 1.00 92.62 186 MET A C 1
ATOM 1397 O O . MET A 1 186 ? -22.568 3.921 0.538 1.00 92.62 186 MET A O 1
ATOM 1401 N N . ARG A 1 187 ? -20.942 2.553 1.269 1.00 90.50 187 ARG A N 1
ATOM 1402 C CA . ARG A 1 187 ? -21.794 1.806 2.214 1.00 90.50 187 ARG A CA 1
ATOM 1403 C C . ARG A 1 187 ? -22.366 2.704 3.313 1.00 90.50 187 ARG A C 1
ATOM 1405 O O . ARG A 1 187 ? -23.536 2.587 3.663 1.00 90.50 187 ARG A O 1
ATOM 1412 N N . ARG A 1 188 ? -21.581 3.663 3.817 1.00 88.75 188 ARG A N 1
ATOM 1413 C CA . ARG A 1 188 ? -22.089 4.644 4.791 1.00 88.75 188 ARG A CA 1
ATOM 1414 C C . ARG A 1 188 ? -23.114 5.597 4.185 1.00 88.75 188 ARG A C 1
ATOM 1416 O O . ARG A 1 188 ? -24.069 5.950 4.868 1.00 88.75 188 ARG A O 1
ATOM 1423 N N . SER A 1 189 ? -22.935 6.027 2.932 1.00 90.31 189 SER A N 1
ATOM 1424 C CA . SER A 1 189 ? -23.931 6.879 2.263 1.00 90.31 189 SER A CA 1
ATOM 1425 C C . SER A 1 189 ? -25.257 6.161 2.007 1.00 90.31 189 SER A C 1
ATOM 1427 O O . SER A 1 189 ? -26.284 6.825 1.955 1.00 90.31 189 SER A O 1
ATOM 1429 N N . SER A 1 190 ? -25.263 4.826 1.920 1.00 89.56 190 SER A N 1
ATOM 1430 C CA . SER A 1 190 ? -26.490 4.023 1.838 1.00 89.56 190 SER A CA 1
ATOM 1431 C C . SER A 1 190 ? -27.089 3.666 3.208 1.00 89.56 190 SER A C 1
ATOM 1433 O O . SER A 1 190 ? -27.978 2.824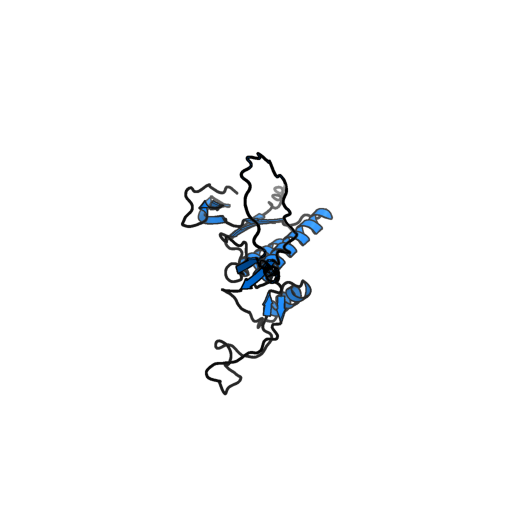 3.279 1.00 89.56 190 SER A O 1
ATOM 1435 N N . GLY A 1 191 ? -26.602 4.266 4.302 1.00 82.81 191 GLY A N 1
ATOM 1436 C CA . GLY A 1 191 ? -27.114 4.044 5.660 1.00 82.81 191 GLY A CA 1
ATOM 1437 C C . GLY A 1 191 ? -26.601 2.776 6.355 1.00 82.81 191 GLY A C 1
ATOM 1438 O O . GLY A 1 191 ? -27.000 2.515 7.487 1.00 82.81 191 GLY A O 1
ATOM 1439 N N . SER A 1 192 ? -25.701 2.005 5.730 1.00 83.75 192 SER A N 1
ATOM 1440 C CA . SER A 1 192 ? -25.064 0.846 6.370 1.00 83.75 192 SER A CA 1
ATOM 1441 C C . SER A 1 192 ? -24.002 1.302 7.370 1.00 83.75 192 SER A C 1
ATOM 1443 O O . SER A 1 192 ? -23.186 2.180 7.067 1.00 83.75 192 SER A O 1
ATOM 1445 N N . SER A 1 193 ? -23.931 0.646 8.532 1.00 84.81 193 SER A N 1
ATOM 1446 C CA . SER A 1 193 ? -22.705 0.664 9.333 1.00 84.81 193 SER A CA 1
ATOM 1447 C C . SER A 1 193 ? -21.571 0.116 8.473 1.00 84.81 193 SER A C 1
ATOM 1449 O O . SER A 1 193 ? -21.746 -0.894 7.793 1.00 84.81 193 SER A O 1
ATOM 1451 N N . SER A 1 194 ? -20.438 0.815 8.440 1.00 90.94 194 SER A N 1
ATOM 1452 C CA . SER A 1 194 ? -19.281 0.354 7.684 1.00 90.94 194 SER A CA 1
ATOM 1453 C C . SER A 1 194 ? -17.979 0.822 8.306 1.00 90.94 194 SER A C 1
ATOM 1455 O O . SER A 1 194 ? -17.917 1.892 8.927 1.00 90.94 194 SER A O 1
ATOM 1457 N N . SER A 1 195 ? -16.951 -0.001 8.144 1.00 93.50 195 SER A N 1
ATOM 1458 C CA . SER A 1 195 ? -15.596 0.272 8.576 1.00 93.50 195 SER A CA 1
ATOM 1459 C C . SER A 1 195 ? -15.045 1.562 7.971 1.00 93.50 195 SER A C 1
ATOM 1461 O O . SER A 1 195 ? -15.361 1.970 6.851 1.00 93.50 195 SER A O 1
ATOM 1463 N N . THR A 1 196 ? -14.179 2.226 8.731 1.00 93.88 196 THR A N 1
ATOM 1464 C CA . THR A 1 196 ? -13.480 3.438 8.298 1.00 93.88 196 THR A CA 1
ATOM 1465 C C . THR A 1 196 ? -11.987 3.177 8.210 1.00 93.88 196 THR A C 1
ATOM 1467 O O . THR A 1 196 ? -11.416 2.509 9.066 1.00 93.88 196 THR A O 1
ATOM 1470 N N . LEU A 1 197 ? -11.348 3.725 7.178 1.00 96.38 197 LEU A N 1
ATOM 1471 C CA . LEU A 1 197 ? -9.915 3.605 6.940 1.00 96.38 197 LEU A CA 1
ATOM 1472 C C . LEU A 1 197 ? -9.288 4.997 6.875 1.00 96.38 197 LEU A C 1
ATOM 1474 O O . LEU A 1 197 ? -9.767 5.866 6.143 1.00 96.38 197 LEU A O 1
ATOM 1478 N N . ARG A 1 198 ? -8.212 5.208 7.635 1.00 95.75 198 ARG A N 1
ATOM 1479 C CA . ARG A 1 198 ? -7.396 6.426 7.607 1.00 95.75 198 ARG A CA 1
ATOM 1480 C C . ARG A 1 198 ? -5.925 6.066 7.488 1.00 95.75 198 ARG A C 1
ATOM 1482 O O . ARG A 1 198 ? -5.434 5.230 8.242 1.00 95.75 198 ARG A O 1
ATOM 1489 N N . VAL A 1 199 ? -5.227 6.730 6.575 1.00 96.06 199 VAL A N 1
ATOM 1490 C CA . VAL A 1 199 ? -3.794 6.542 6.336 1.00 96.06 199 VAL A CA 1
ATOM 1491 C C . VAL A 1 199 ? -3.047 7.790 6.799 1.00 96.06 199 VAL A C 1
ATOM 1493 O O . VAL A 1 199 ? -3.444 8.909 6.486 1.00 96.06 199 VAL A O 1
ATOM 1496 N N . TYR A 1 200 ? -1.979 7.588 7.563 1.00 94.44 200 TYR A N 1
ATOM 1497 C CA . TYR A 1 200 ? -1.126 8.616 8.144 1.00 94.44 200 TYR A CA 1
ATOM 1498 C C . TYR A 1 200 ? 0.283 8.447 7.583 1.00 94.44 200 TYR A C 1
ATOM 1500 O O . TYR A 1 200 ? 1.070 7.640 8.080 1.00 94.44 200 TYR A O 1
ATOM 1508 N N . GLU A 1 201 ? 0.587 9.196 6.531 1.00 93.00 201 GLU A N 1
ATOM 1509 C CA . GLU A 1 201 ? 1.918 9.243 5.924 1.00 93.00 201 GLU A CA 1
ATOM 1510 C C . GLU A 1 201 ? 2.872 10.126 6.745 1.00 93.00 201 GLU A C 1
ATOM 1512 O O . GLU A 1 201 ? 2.451 10.873 7.637 1.00 93.00 201 GLU A O 1
ATOM 1517 N N . GLY A 1 202 ? 4.178 10.027 6.477 1.00 92.62 202 GLY A N 1
ATOM 1518 C CA . GLY A 1 202 ? 5.205 10.776 7.201 1.00 92.62 202 GLY A CA 1
ATOM 1519 C C . GLY A 1 202 ? 5.125 10.640 8.722 1.00 92.62 202 GLY A C 1
ATOM 1520 O O . GLY A 1 202 ? 5.399 11.597 9.445 1.00 92.62 202 GLY A O 1
ATOM 1521 N N . THR A 1 203 ? 4.703 9.472 9.200 1.00 93.19 203 THR A N 1
ATOM 1522 C CA . THR A 1 203 ? 4.431 9.179 10.601 1.00 93.19 203 THR A CA 1
ATOM 1523 C C . THR A 1 203 ? 5.215 7.953 11.050 1.00 93.19 203 THR A C 1
ATOM 1525 O O . THR A 1 203 ? 4.931 6.820 10.666 1.00 93.19 203 THR A O 1
ATOM 1528 N N . ARG A 1 204 ? 6.215 8.172 11.904 1.00 93.25 204 ARG A N 1
ATOM 1529 C CA . ARG A 1 204 ? 7.038 7.109 12.477 1.00 93.25 204 ARG A CA 1
ATOM 1530 C C . ARG A 1 204 ? 6.470 6.675 13.816 1.00 93.25 204 ARG A C 1
ATOM 1532 O O . ARG A 1 204 ? 6.577 7.408 14.793 1.00 93.25 204 ARG A O 1
ATOM 1539 N N . VAL A 1 205 ? 5.963 5.450 13.892 1.00 94.31 205 VAL A N 1
ATOM 1540 C CA . VAL A 1 205 ? 5.713 4.791 15.180 1.00 94.31 205 VAL A CA 1
ATOM 1541 C C . VAL A 1 205 ? 7.047 4.258 15.707 1.00 94.31 205 VAL A C 1
ATOM 1543 O O . VAL A 1 205 ? 7.718 3.475 15.042 1.00 94.31 205 VAL A O 1
ATOM 1546 N N . ALA A 1 206 ? 7.462 4.729 16.879 1.00 93.12 206 ALA A N 1
ATOM 1547 C CA . ALA A 1 206 ? 8.755 4.422 17.487 1.00 93.12 206 ALA A CA 1
ATOM 1548 C C . ALA A 1 206 ? 8.645 3.446 18.666 1.00 93.12 206 ALA A C 1
ATOM 1550 O O . ALA A 1 206 ? 9.596 2.719 18.944 1.00 93.12 206 ALA A O 1
ATOM 1551 N N . ARG A 1 207 ? 7.507 3.429 19.370 1.00 94.31 207 ARG A N 1
ATOM 1552 C CA . ARG A 1 207 ? 7.282 2.538 20.513 1.00 94.31 207 ARG A CA 1
ATOM 1553 C C . ARG A 1 207 ? 5.816 2.145 20.632 1.00 94.31 207 ARG A C 1
ATOM 1555 O O . ARG A 1 207 ? 4.923 2.962 20.417 1.00 94.31 207 ARG A O 1
ATOM 1562 N N . LEU A 1 208 ? 5.603 0.896 21.028 1.00 95.38 208 LEU A N 1
ATOM 1563 C CA . LEU A 1 208 ? 4.308 0.340 21.394 1.00 95.38 208 LEU A CA 1
ATOM 1564 C C . LEU A 1 208 ? 4.300 0.048 22.889 1.00 95.38 208 LEU A C 1
ATOM 1566 O O . LEU A 1 208 ? 5.262 -0.502 23.424 1.00 95.38 208 LEU A O 1
ATOM 1570 N N . GLU A 1 209 ? 3.218 0.418 23.558 1.00 96.06 209 GLU A N 1
ATOM 1571 C CA . GLU A 1 209 ? 3.003 0.132 24.972 1.00 96.06 209 GLU A CA 1
ATOM 1572 C C . GLU A 1 209 ? 1.614 -0.478 25.145 1.00 96.06 209 GLU A C 1
ATOM 1574 O O . GLU A 1 209 ? 0.622 0.056 24.644 1.00 96.06 209 GLU A O 1
ATOM 1579 N N . ARG A 1 210 ? 1.527 -1.604 25.853 1.00 94.81 210 ARG A N 1
ATOM 1580 C CA . ARG A 1 210 ? 0.233 -2.180 26.211 1.00 94.81 210 ARG A CA 1
ATOM 1581 C C . ARG A 1 210 ? -0.302 -1.472 27.453 1.00 94.81 210 ARG A C 1
ATOM 1583 O O . ARG A 1 210 ? 0.355 -1.459 28.486 1.00 94.81 210 ARG A O 1
ATOM 1590 N N . ALA A 1 211 ? -1.500 -0.907 27.350 1.00 91.44 211 ALA A N 1
ATOM 1591 C CA . ALA A 1 211 ? -2.195 -0.204 28.422 1.00 91.44 211 ALA A CA 1
ATOM 1592 C C . ALA A 1 211 ? -3.550 -0.888 28.671 1.00 91.44 211 ALA A C 1
ATOM 1594 O O . ALA A 1 211 ? -4.570 -0.531 28.076 1.00 91.44 211 ALA A O 1
ATOM 1595 N N . GLY A 1 212 ? -3.540 -1.923 29.517 1.00 91.81 212 GLY A N 1
ATOM 1596 C CA . GLY A 1 212 ? -4.700 -2.787 29.756 1.00 91.81 212 GLY A CA 1
ATOM 1597 C C . GLY A 1 212 ? -5.105 -3.567 28.498 1.00 91.81 212 GLY A C 1
ATOM 1598 O O . GLY A 1 212 ? -4.300 -4.302 27.917 1.00 91.81 212 GLY A O 1
ATOM 1599 N N . GLU A 1 213 ? -6.352 -3.384 28.060 1.00 89.62 213 GLU A N 1
ATOM 1600 C CA . GLU A 1 213 ? -6.903 -3.990 26.836 1.00 89.62 213 GLU A CA 1
ATOM 1601 C C . GLU A 1 213 ? -6.588 -3.201 25.554 1.00 89.62 213 GLU A C 1
ATOM 1603 O O . GLU A 1 213 ? -7.019 -3.582 24.468 1.00 89.62 213 GLU A O 1
ATOM 1608 N N . ARG A 1 214 ? -5.849 -2.088 25.654 1.00 92.38 214 ARG A N 1
ATOM 1609 C CA . ARG A 1 214 ? -5.522 -1.220 24.515 1.00 92.38 214 ARG A CA 1
ATOM 1610 C C . ARG A 1 214 ? -4.023 -1.164 24.257 1.00 92.38 214 ARG A C 1
ATOM 1612 O O . ARG A 1 214 ? -3.202 -1.422 25.137 1.00 92.38 214 ARG A O 1
ATOM 1619 N N . TRP A 1 215 ? -3.680 -0.761 23.040 1.00 94.69 215 TRP A N 1
ATOM 1620 C CA . TRP A 1 215 ? -2.319 -0.411 22.652 1.00 94.69 215 TRP A CA 1
ATOM 1621 C C . TRP A 1 215 ? -2.178 1.102 22.561 1.00 94.69 215 TRP A C 1
ATOM 1623 O O . TRP A 1 215 ? -3.035 1.780 21.998 1.00 94.69 215 TRP A O 1
ATOM 1633 N N . ARG A 1 216 ? -1.077 1.623 23.096 1.00 94.38 216 ARG A N 1
ATOM 1634 C CA . ARG A 1 216 ? -0.653 3.010 22.944 1.00 94.38 216 ARG A CA 1
ATOM 1635 C C . ARG A 1 216 ? 0.520 3.058 21.972 1.00 94.38 216 ARG A C 1
ATOM 1637 O O . ARG A 1 216 ? 1.505 2.336 22.133 1.00 94.38 216 ARG A O 1
ATOM 1644 N N . LEU A 1 217 ? 0.391 3.898 20.950 1.00 94.81 217 LEU A N 1
ATOM 1645 C CA . LEU A 1 217 ? 1.406 4.113 19.925 1.00 94.81 217 LEU A CA 1
ATOM 1646 C C . LEU A 1 217 ? 2.120 5.429 20.221 1.00 94.81 217 LEU A C 1
ATOM 1648 O O . LEU A 1 217 ? 1.487 6.476 20.304 1.00 94.81 217 LEU A O 1
ATOM 1652 N N . HIS A 1 218 ? 3.440 5.380 20.356 1.00 92.19 218 HIS A N 1
ATOM 1653 C CA . HIS A 1 218 ? 4.282 6.562 20.491 1.00 92.19 218 HIS A CA 1
ATOM 1654 C C . HIS A 1 218 ? 5.096 6.733 19.223 1.00 92.19 218 HIS A C 1
ATOM 1656 O O . HIS A 1 218 ? 5.672 5.774 18.706 1.00 92.19 218 HIS A O 1
ATOM 1662 N N . GLY A 1 219 ? 5.178 7.962 18.737 1.00 89.19 219 GLY A N 1
ATOM 1663 C CA . GLY A 1 219 ? 5.808 8.244 17.466 1.00 89.19 219 GLY A CA 1
ATOM 1664 C C . GLY A 1 219 ? 5.982 9.726 17.217 1.00 89.19 219 GLY A C 1
ATOM 1665 O O . GLY A 1 219 ? 5.736 10.545 18.101 1.00 89.19 219 GLY A O 1
ATOM 1666 N N . THR A 1 220 ? 6.410 10.037 16.004 1.00 88.94 220 THR A N 1
ATOM 1667 C CA . THR A 1 220 ? 6.595 11.395 15.505 1.00 88.94 220 THR A CA 1
ATOM 1668 C C . THR A 1 220 ? 5.977 11.521 14.123 1.00 88.94 220 THR A C 1
ATOM 1670 O O . THR A 1 220 ? 5.993 10.571 13.342 1.00 88.94 220 THR A O 1
ATOM 1673 N N . SER A 1 221 ? 5.425 12.689 13.814 1.00 85.62 221 SER A N 1
ATOM 1674 C CA . SER A 1 221 ? 4.844 12.997 12.507 1.00 85.62 221 SER A CA 1
ATOM 1675 C C . SER A 1 221 ? 5.556 14.176 11.843 1.00 85.62 221 SER A C 1
ATOM 1677 O O . SER A 1 221 ? 6.313 14.921 12.475 1.00 85.62 221 SER A O 1
ATOM 1679 N N . GLY A 1 222 ? 5.350 14.324 10.536 1.00 80.62 222 GLY A N 1
ATOM 1680 C CA . GLY A 1 222 ? 5.945 15.400 9.750 1.00 80.62 222 GLY A CA 1
ATOM 1681 C C . GLY A 1 222 ? 7.471 15.297 9.690 1.00 80.62 222 GLY A C 1
ATOM 1682 O O . GLY A 1 222 ? 8.041 14.209 9.653 1.00 80.62 222 GLY A O 1
ATOM 1683 N N . ILE A 1 223 ? 8.169 16.436 9.683 1.00 71.38 223 ILE A N 1
ATOM 1684 C CA . ILE A 1 223 ? 9.637 16.481 9.534 1.00 71.38 223 ILE A CA 1
ATOM 1685 C C . ILE A 1 223 ? 10.355 15.698 10.652 1.00 71.38 223 ILE A C 1
ATOM 1687 O O . ILE A 1 223 ? 11.413 15.109 10.419 1.00 71.38 223 ILE A O 1
ATOM 1691 N N . ALA A 1 224 ? 9.763 15.631 11.845 1.00 67.12 224 ALA A N 1
ATOM 1692 C CA . ALA A 1 224 ? 10.292 14.906 12.997 1.00 67.12 224 ALA A CA 1
ATOM 1693 C C . ALA A 1 224 ? 10.197 13.374 12.889 1.00 67.12 224 ALA A C 1
ATOM 1695 O O . ALA A 1 224 ? 10.809 12.661 13.684 1.00 67.12 224 ALA A O 1
ATOM 1696 N N . ALA A 1 225 ? 9.460 12.843 11.908 1.00 64.00 225 ALA A N 1
ATOM 1697 C CA . ALA A 1 225 ? 9.409 11.408 11.615 1.00 64.00 225 ALA A CA 1
ATOM 1698 C C . ALA A 1 225 ? 10.727 10.851 11.053 1.00 64.00 225 ALA A C 1
ATOM 1700 O O . ALA A 1 225 ? 10.902 9.637 10.941 1.00 64.00 225 ALA A O 1
ATOM 1701 N N . TYR A 1 226 ? 11.680 11.725 10.720 1.00 63.88 226 TYR A N 1
ATOM 1702 C CA . TYR A 1 226 ? 12.895 11.373 9.996 1.00 63.88 226 TYR A CA 1
ATOM 1703 C C . TYR A 1 226 ? 14.157 11.603 10.833 1.00 63.88 226 TYR A C 1
ATOM 1705 O O . TYR A 1 226 ? 14.186 12.545 11.621 1.00 63.88 226 TYR A O 1
ATOM 1713 N N . PRO A 1 227 ? 15.248 10.839 10.612 1.00 53.22 227 PRO A N 1
ATOM 1714 C CA . PRO A 1 227 ? 16.478 10.920 11.415 1.00 53.22 227 PRO A CA 1
ATOM 1715 C C . PRO A 1 227 ? 17.148 12.306 11.491 1.00 53.22 227 PRO A C 1
ATOM 1717 O O . PRO A 1 227 ? 18.011 12.513 12.334 1.00 53.22 227 PRO A O 1
ATOM 1720 N N . ARG A 1 228 ? 16.766 13.257 10.625 1.00 56.62 228 ARG A N 1
ATOM 1721 C CA . ARG A 1 228 ? 17.268 14.645 10.622 1.00 56.62 228 ARG A CA 1
ATOM 1722 C C . ARG A 1 228 ? 16.271 15.687 11.161 1.00 56.62 228 ARG A C 1
ATOM 1724 O O . ARG A 1 228 ? 16.585 16.871 11.153 1.00 56.62 228 ARG A O 1
ATOM 1731 N N . GLY A 1 229 ? 15.077 15.290 11.604 1.00 48.78 229 GLY A N 1
ATOM 1732 C CA . GLY A 1 229 ? 14.073 16.208 12.147 1.00 48.78 229 GLY A CA 1
ATOM 1733 C C . GLY A 1 229 ? 14.241 16.418 13.649 1.00 48.78 229 GLY A C 1
ATOM 1734 O O . GLY A 1 229 ? 14.178 15.465 14.420 1.00 48.78 229 GLY A O 1
ATOM 1735 N N . ARG A 1 230 ? 14.440 17.665 14.089 1.00 43.91 230 ARG A N 1
ATOM 1736 C CA . ARG A 1 230 ? 14.417 18.010 15.518 1.00 43.91 230 ARG A CA 1
ATOM 1737 C C . ARG A 1 230 ? 12.966 18.178 15.999 1.00 43.91 230 ARG A C 1
ATOM 1739 O O . ARG A 1 230 ? 12.198 18.897 15.372 1.00 43.91 230 ARG A O 1
ATOM 1746 N N . ARG A 1 231 ? 12.683 17.573 17.164 1.00 42.78 231 ARG A N 1
ATOM 1747 C CA . ARG A 1 231 ? 11.469 17.592 18.022 1.00 42.78 231 ARG A CA 1
ATOM 1748 C C . ARG A 1 231 ? 10.322 16.638 17.669 1.00 42.78 231 ARG A C 1
ATOM 1750 O O . ARG A 1 231 ? 9.557 16.865 16.747 1.00 42.78 231 ARG A O 1
ATOM 1757 N N . ALA A 1 232 ? 10.160 15.625 18.520 1.00 46.19 232 ALA A N 1
ATOM 1758 C CA . ALA A 1 232 ? 9.020 14.722 18.559 1.00 46.19 232 ALA A CA 1
ATOM 1759 C C . ALA A 1 232 ? 7.740 15.422 19.045 1.00 46.19 232 ALA A C 1
ATOM 1761 O O . ALA A 1 232 ? 7.730 15.998 20.131 1.00 46.19 232 ALA A O 1
ATOM 1762 N N . THR A 1 233 ? 6.653 15.318 18.285 1.00 45.44 233 THR A N 1
ATOM 1763 C CA . THR A 1 233 ? 5.288 15.564 18.766 1.00 45.44 233 THR A CA 1
ATOM 1764 C C . THR A 1 233 ? 4.590 14.218 18.935 1.00 45.44 233 THR A C 1
ATOM 1766 O O . THR A 1 233 ? 4.628 13.372 18.044 1.00 45.44 233 THR A O 1
ATOM 1769 N N . GLY A 1 234 ? 4.010 13.986 20.114 1.00 40.44 234 GLY A N 1
ATOM 1770 C CA . GLY A 1 234 ? 3.337 12.729 20.429 1.00 40.44 234 GLY A CA 1
ATOM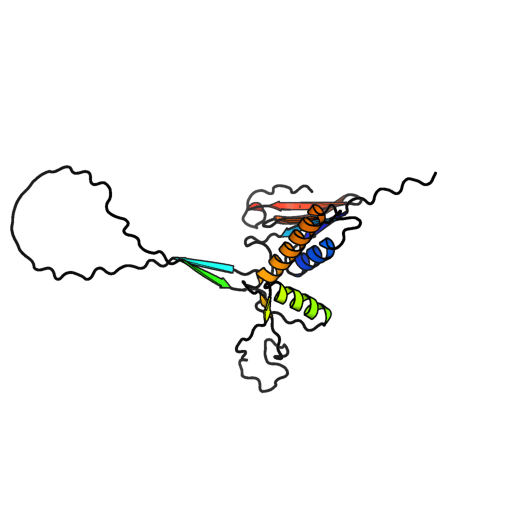 1771 C C . GLY A 1 234 ? 2.032 12.574 19.651 1.00 40.44 234 GLY A C 1
ATOM 1772 O O . GLY A 1 234 ? 1.229 13.501 19.586 1.00 40.44 234 GLY A O 1
ATOM 1773 N N . ILE A 1 235 ? 1.806 11.385 19.100 1.00 43.72 235 ILE A N 1
ATOM 1774 C CA . ILE A 1 235 ? 0.534 10.993 18.490 1.00 43.72 235 ILE A CA 1
ATOM 1775 C C . ILE A 1 235 ? -0.340 10.401 19.595 1.00 43.72 235 ILE A C 1
ATOM 1777 O O . ILE A 1 235 ? 0.065 9.446 20.255 1.00 43.72 235 ILE A O 1
ATOM 1781 N N . ARG A 1 236 ? -1.523 10.978 19.826 1.00 38.72 236 ARG A N 1
ATOM 1782 C CA . ARG A 1 236 ? -2.578 10.343 20.628 1.00 38.72 236 ARG A CA 1
ATOM 1783 C C . ARG A 1 236 ? -3.635 9.792 19.678 1.00 38.72 236 ARG A C 1
ATOM 1785 O O . ARG A 1 236 ? -4.102 10.522 18.807 1.00 38.72 236 ARG A O 1
ATOM 1792 N N . ILE A 1 237 ? -3.990 8.526 19.874 1.00 45.06 237 ILE A N 1
ATOM 1793 C CA . ILE A 1 237 ? -5.186 7.875 19.327 1.00 45.06 237 ILE A CA 1
ATOM 1794 C C . ILE A 1 237 ? -6.027 7.462 20.528 1.00 45.06 237 ILE A C 1
ATOM 1796 O O . ILE A 1 237 ? -5.418 6.935 21.492 1.00 45.06 237 ILE A O 1
#

Foldseek 3Di:
DPDDDPQPPAAEEEAEALAPVSLVVLLVLQVDVVVAHAYEYEAQDPQDHHVLQDKDKDKDKDFPPPPDPPDPDDDDDDDDDDDDDDDDDDDDDPDDRPTDMDMDMDNPGDPKDDQPDPVSVVVVVVCVVLQQKDFDPDDFAAVVGDPDQQQTHPRHRPDDRIMATNRGRCSSSVVSQCVSQVVQVVCVVVVGRGYHYDYAYSKAFDDWDDDDPDIATFTAHDQRSDPPDPDGDGDDD

Organism: NCBI:txid2934178